Protein AF-A0A520BJ12-F1 (afdb_monomer_lite)

Foldseek 3Di:
DPDQAAQLADFPPQCQVVCVVCVVVFDQFQEEEDQDCTSVSNLSNVLDPHFYEAEHQDPLVLLLLVCQVPPLLLVLLVLLLLVLVLLLVLLVVLCVQQVVVLVCVLVVNDDLVSSLVSCVVVNVVSLVVRVSSPDCVNLVDNVQLSVLLSVLLSVLSVVSSVCCVPVVDDDDSVRSSLSSSQSRVQSNLVSLLVVLQVCVVPNPDDSSNNSSSVRSNQLQFAPSDDDADPVRRGDTGGNGSVSSPDNSVVSSCSSNPPSNSVSCPSYDGDNDNSVCVVVVDDDDPRYDD

Radius of gyration: 22.21 Å; chains: 1; bounding box: 54×35×66 Å

pLDDT: mean 95.91, std 5.44, range [40.44, 98.88]

Sequence (289 aa):
MDQKIKPIIKWTGGKYREFALFKDHIPTFERYIEPFFGGGGVFFSLQPKTPVIINDKSTDLIQFYKQIGENGFKISLYQYATAWEEITQLANLLWEKSGQVFSKFIQQQIKLEELAESITAELPKLISQFPVLSDEHFTTDAAKFFICLKDSMLDKSVRIQRISGRESRVFDTSELKDHFETGIKSGMYLYFRMLMNKDANNAIFSEARTAANWYFVREFCYASMFRFNAKGEFNIPYGGIAYNKKNFRQKADLIFAPATQGLFENAEIHNQDFEALLSGIQLKSSDFI

Structure (mmCIF, N/CA/C/O backbone):
data_AF-A0A520BJ12-F1
#
_entry.id   AF-A0A520BJ12-F1
#
loop_
_atom_site.group_PDB
_atom_site.id
_atom_site.type_symbol
_atom_site.label_atom_id
_atom_site.label_alt_id
_atom_site.label_comp_id
_atom_site.label_asym_id
_atom_site.label_entity_id
_atom_site.label_seq_id
_atom_site.pdbx_PDB_ins_code
_atom_site.Cartn_x
_atom_site.Cartn_y
_atom_site.Cartn_z
_atom_site.occupancy
_atom_site.B_iso_or_equiv
_atom_site.auth_seq_id
_atom_site.auth_comp_id
_atom_site.auth_asym_id
_atom_site.auth_atom_id
_atom_site.pdbx_PDB_model_num
ATOM 1 N N . MET A 1 1 ? -31.114 7.106 7.261 1.00 40.44 1 MET A N 1
ATOM 2 C CA . MET A 1 1 ? -30.431 5.844 6.908 1.00 40.44 1 MET A CA 1
ATOM 3 C C . MET A 1 1 ? -28.960 6.094 7.128 1.00 40.44 1 MET A C 1
ATOM 5 O O . MET A 1 1 ? -28.394 6.877 6.374 1.00 40.44 1 MET A O 1
ATOM 9 N N . ASP A 1 2 ? -28.378 5.520 8.176 1.00 58.25 2 ASP A N 1
ATOM 10 C CA . ASP A 1 2 ? -26.949 5.695 8.430 1.00 58.25 2 ASP A CA 1
ATOM 11 C C . ASP A 1 2 ? -26.151 5.128 7.254 1.00 58.25 2 ASP A C 1
ATOM 13 O O . ASP A 1 2 ? -26.438 4.047 6.728 1.00 58.25 2 ASP A O 1
ATOM 17 N N . GLN A 1 3 ? -25.201 5.924 6.772 1.00 71.69 3 GLN A N 1
ATOM 18 C CA . GLN A 1 3 ? -24.377 5.601 5.619 1.00 71.69 3 GLN A CA 1
ATOM 19 C C . GLN A 1 3 ? -23.638 4.281 5.880 1.00 71.69 3 GLN A C 1
ATOM 21 O O . GLN A 1 3 ? -22.977 4.118 6.901 1.00 71.69 3 GLN A O 1
ATOM 26 N N . LYS A 1 4 ? -23.741 3.308 4.966 1.00 84.50 4 LYS A N 1
ATOM 27 C CA . LYS A 1 4 ? -22.990 2.050 5.094 1.00 84.50 4 LYS A CA 1
ATOM 28 C C . LYS A 1 4 ? -21.500 2.314 4.903 1.00 84.50 4 LYS A C 1
ATOM 30 O O . LYS A 1 4 ? -21.064 2.606 3.787 1.00 84.50 4 LYS A O 1
ATOM 35 N N . ILE A 1 5 ? -20.727 2.144 5.968 1.00 91.62 5 ILE A N 1
ATOM 36 C CA . ILE A 1 5 ? -19.265 2.216 5.932 1.00 91.62 5 ILE A CA 1
ATOM 37 C C . ILE A 1 5 ? -18.735 0.832 5.541 1.00 91.62 5 ILE A C 1
ATOM 39 O O . ILE A 1 5 ? -19.275 -0.195 5.951 1.00 91.62 5 ILE A O 1
ATOM 43 N N . LYS A 1 6 ? -17.728 0.783 4.665 1.00 93.00 6 LYS A N 1
ATOM 44 C CA . LYS A 1 6 ? -17.088 -0.471 4.239 1.00 93.00 6 LYS A CA 1
ATOM 45 C C . LYS A 1 6 ? -15.791 -0.683 5.023 1.00 93.00 6 LYS A C 1
ATOM 47 O O . LYS A 1 6 ? -15.122 0.305 5.314 1.00 93.00 6 LYS A O 1
ATOM 52 N N . PRO A 1 7 ? -15.377 -1.942 5.254 1.00 95.38 7 PRO A N 1
ATOM 53 C CA . PRO A 1 7 ? -14.059 -2.248 5.782 1.00 95.38 7 PRO A CA 1
ATOM 54 C C . PRO A 1 7 ? -12.945 -1.555 5.003 1.00 95.38 7 PRO A C 1
ATOM 56 O O . PRO A 1 7 ? -12.890 -1.619 3.769 1.00 95.38 7 PRO A O 1
ATOM 59 N N . ILE A 1 8 ? -12.045 -0.916 5.744 1.00 95.50 8 ILE A N 1
ATOM 60 C CA . ILE A 1 8 ? -10.910 -0.164 5.195 1.00 95.50 8 ILE A CA 1
ATOM 61 C C . ILE A 1 8 ? -9.758 -1.062 4.736 1.00 95.50 8 ILE A C 1
ATOM 63 O O . ILE A 1 8 ? -8.912 -0.627 3.954 1.00 95.50 8 ILE A O 1
ATOM 67 N N . ILE A 1 9 ? -9.746 -2.331 5.151 1.00 93.50 9 ILE A N 1
ATOM 68 C CA . ILE A 1 9 ? -8.747 -3.317 4.742 1.00 93.50 9 ILE A CA 1
ATOM 69 C C . ILE A 1 9 ? -9.409 -4.600 4.245 1.00 93.50 9 ILE A C 1
ATOM 71 O O . ILE A 1 9 ? -10.400 -5.079 4.798 1.00 93.50 9 ILE A O 1
ATOM 75 N N . LYS A 1 10 ? -8.850 -5.185 3.179 1.00 91.12 10 LYS A N 1
ATOM 76 C CA . LYS A 1 10 ? -9.241 -6.528 2.749 1.00 91.12 10 LYS A CA 1
ATOM 77 C C . LYS A 1 10 ? -8.575 -7.559 3.660 1.00 91.12 10 LYS A C 1
ATOM 79 O O . LYS A 1 10 ? -7.350 -7.586 3.799 1.00 91.12 10 LYS A O 1
ATOM 84 N N . TRP A 1 11 ? -9.393 -8.441 4.223 1.00 92.50 11 TRP A N 1
ATOM 85 C CA . TRP A 1 11 ? -8.953 -9.487 5.136 1.00 92.50 11 TRP A CA 1
ATOM 86 C C . TRP A 1 11 ? -9.561 -10.838 4.771 1.00 92.50 11 TRP A C 1
ATOM 88 O O . TRP A 1 11 ? -10.714 -10.912 4.334 1.00 92.50 11 TRP A O 1
ATOM 98 N N . THR A 1 12 ? -8.787 -11.908 4.938 1.00 88.62 12 THR A N 1
ATOM 99 C CA . THR A 1 12 ? -9.278 -13.273 4.725 1.00 88.62 12 THR A CA 1
ATOM 100 C C . THR A 1 12 ? -10.376 -13.576 5.739 1.00 88.62 12 THR A C 1
ATOM 102 O O . THR A 1 12 ? -10.200 -13.349 6.930 1.00 88.62 12 THR A O 1
ATOM 105 N N . GLY A 1 13 ? -11.522 -14.070 5.269 1.00 88.12 13 GLY A N 1
ATOM 106 C CA . GLY A 1 13 ? -12.654 -14.391 6.140 1.00 88.12 13 GLY A CA 1
ATOM 107 C C . GLY A 1 13 ? -13.497 -13.192 6.590 1.00 88.12 13 GLY A C 1
ATOM 108 O O . GLY A 1 13 ? -14.321 -13.364 7.487 1.00 88.12 13 GLY A O 1
ATOM 109 N N . GLY A 1 14 ? -13.331 -12.007 5.988 1.00 89.50 14 GLY A N 1
ATOM 110 C CA . GLY A 1 14 ? -14.143 -10.829 6.312 1.00 89.50 14 GLY A CA 1
ATOM 111 C C . GLY A 1 14 ? -15.649 -11.079 6.144 1.00 89.50 14 GLY A C 1
ATOM 112 O O . GLY A 1 14 ? -16.070 -11.567 5.103 1.00 89.50 14 GLY A O 1
ATOM 113 N N . LYS A 1 15 ? -16.442 -10.718 7.163 1.00 93.50 15 LYS A N 1
ATOM 114 C CA . LYS A 1 15 ? -17.882 -11.036 7.291 1.00 93.50 15 LYS A CA 1
ATOM 115 C C . LYS A 1 15 ? -18.841 -9.921 6.861 1.00 93.50 15 LYS A C 1
ATOM 117 O O . LYS A 1 15 ? -20.023 -9.947 7.187 1.00 93.50 15 LYS A O 1
ATOM 122 N N . TYR A 1 16 ? -18.342 -8.913 6.148 1.00 94.69 16 TYR A N 1
ATOM 123 C CA . TYR A 1 16 ? -19.129 -7.723 5.805 1.00 94.69 16 TYR A CA 1
ATOM 124 C C . TYR A 1 16 ? -20.364 -8.031 4.944 1.00 94.69 16 TYR A C 1
ATOM 126 O O . TYR A 1 16 ? -21.402 -7.393 5.088 1.00 94.69 16 TYR A O 1
ATOM 134 N N . ARG A 1 17 ? -20.268 -8.999 4.020 1.00 91.88 17 ARG A N 1
ATOM 135 C CA . ARG A 1 17 ? -21.405 -9.372 3.158 1.00 91.88 17 ARG A CA 1
ATOM 136 C C . ARG A 1 17 ? -22.347 -10.338 3.871 1.00 91.88 17 ARG A C 1
ATOM 138 O O . ARG A 1 17 ? -23.559 -10.245 3.707 1.00 91.88 17 ARG A O 1
ATOM 145 N N . GLU A 1 18 ? -21.779 -11.228 4.672 1.00 94.56 18 GLU A N 1
ATOM 146 C CA . GLU A 1 18 ? -22.459 -12.266 5.438 1.00 94.56 18 GLU A CA 1
ATOM 147 C C . GLU A 1 18 ? -23.246 -11.692 6.620 1.00 94.56 18 GLU A C 1
ATOM 149 O O . GLU A 1 18 ? -24.196 -12.326 7.062 1.00 94.56 18 GLU A O 1
ATOM 154 N N . PHE A 1 19 ? -22.923 -10.478 7.083 1.00 94.75 19 PHE A N 1
ATOM 155 C CA . PHE A 1 19 ? -23.657 -9.783 8.147 1.00 94.75 19 PHE A CA 1
ATOM 156 C C . PHE A 1 19 ? -25.173 -9.750 7.914 1.00 94.75 19 PHE A C 1
ATOM 158 O O . PHE A 1 19 ? -25.956 -9.941 8.840 1.00 94.75 19 PHE A O 1
ATOM 165 N N . ALA A 1 20 ? -25.610 -9.577 6.662 1.00 94.81 20 ALA A N 1
ATOM 166 C CA . ALA A 1 20 ? -27.032 -9.557 6.320 1.00 94.81 20 ALA A CA 1
ATOM 167 C C . ALA A 1 20 ? -27.769 -10.869 6.648 1.00 94.81 20 ALA A C 1
ATOM 169 O O . ALA A 1 20 ? -28.987 -10.837 6.789 1.00 94.81 20 ALA A O 1
ATOM 170 N N . LEU A 1 21 ? -27.048 -11.990 6.766 1.00 96.31 21 LEU A N 1
ATOM 171 C CA . LEU A 1 21 ? -27.611 -13.307 7.064 1.00 96.31 21 LEU A CA 1
ATOM 172 C C . LEU A 1 21 ? -27.900 -13.510 8.554 1.00 96.31 21 LEU A C 1
ATOM 174 O O . LEU A 1 21 ? -28.689 -14.386 8.886 1.00 96.31 21 LEU A O 1
ATOM 178 N N . PHE A 1 22 ? -27.260 -12.740 9.441 1.00 95.50 22 PHE A N 1
ATOM 179 C CA . PHE A 1 22 ? -27.390 -12.935 10.889 1.00 95.50 22 PHE A CA 1
ATOM 180 C C . PHE A 1 22 ? -27.686 -11.662 11.688 1.00 95.50 22 PHE A C 1
ATOM 182 O O . PHE A 1 22 ? -27.855 -11.744 12.901 1.00 95.50 22 PHE A O 1
ATOM 189 N N . LYS A 1 23 ? -27.792 -10.495 11.040 1.00 95.56 23 LYS A N 1
ATOM 190 C CA . LYS A 1 23 ? -28.081 -9.209 11.701 1.00 95.56 23 LYS A CA 1
ATOM 191 C C . LYS A 1 23 ? -29.316 -9.246 12.616 1.00 95.56 23 LYS A C 1
ATOM 193 O O . LYS A 1 23 ? -29.325 -8.568 13.633 1.00 95.56 23 LYS A O 1
ATOM 198 N N . ASP A 1 24 ? -30.326 -10.048 12.270 1.00 96.56 24 ASP A N 1
ATOM 199 C CA . ASP A 1 24 ? -31.596 -10.129 13.002 1.00 96.56 24 ASP A CA 1
ATOM 200 C C . ASP A 1 24 ? -31.491 -11.036 14.248 1.00 96.56 24 ASP A C 1
ATOM 202 O O . ASP A 1 24 ? -32.426 -11.119 15.038 1.00 96.56 24 ASP A O 1
ATOM 206 N N . HIS A 1 25 ? -30.341 -11.694 14.444 1.00 95.94 25 HIS A N 1
ATOM 207 C CA . HIS A 1 25 ? -30.006 -12.473 15.640 1.00 95.94 25 HIS A CA 1
ATOM 208 C C . HIS A 1 25 ? -29.128 -11.704 16.636 1.00 95.94 25 HIS A C 1
ATOM 210 O O . HIS A 1 25 ? -28.798 -12.242 17.692 1.00 95.94 25 HIS A O 1
ATOM 216 N N . ILE A 1 26 ? -28.725 -10.471 16.314 1.00 95.38 26 ILE A N 1
ATOM 217 C CA . ILE A 1 26 ? -27.902 -9.654 17.209 1.00 95.38 26 ILE A CA 1
ATOM 218 C C . ILE A 1 26 ? -28.784 -9.154 18.364 1.00 95.38 26 ILE A C 1
ATOM 220 O O . ILE A 1 26 ? -29.819 -8.534 18.103 1.00 95.38 26 ILE A O 1
ATOM 224 N N . PRO A 1 27 ? -28.416 -9.416 19.633 1.00 95.31 27 PRO A N 1
ATOM 225 C CA . PRO A 1 27 ? -29.202 -8.971 20.777 1.00 95.31 27 PRO A CA 1
ATOM 226 C C . PRO A 1 27 ? -29.090 -7.453 20.966 1.00 95.31 27 PRO A C 1
ATOM 228 O O . PRO A 1 27 ? -28.250 -6.785 20.369 1.00 95.31 27 PRO A O 1
ATOM 231 N N . THR A 1 28 ? -29.904 -6.891 21.854 1.00 96.19 28 THR A N 1
ATOM 232 C CA . THR A 1 28 ? -29.595 -5.577 22.433 1.00 96.19 28 THR A CA 1
ATOM 233 C C . THR A 1 28 ? -28.381 -5.709 23.350 1.00 96.19 28 THR A C 1
ATOM 235 O O . THR A 1 28 ? -28.353 -6.616 24.181 1.00 96.19 28 THR A O 1
ATOM 238 N N . PHE A 1 29 ? -27.407 -4.809 23.234 1.00 97.44 29 PHE A N 1
ATOM 239 C CA . PHE A 1 29 ? -26.175 -4.833 24.026 1.00 97.44 29 PHE A CA 1
ATOM 240 C C . PHE A 1 29 ? -25.769 -3.428 24.473 1.00 97.44 29 PHE A C 1
ATOM 242 O O . PHE A 1 29 ? -26.161 -2.430 23.868 1.00 97.44 29 PHE A O 1
ATOM 249 N N . GLU A 1 30 ? -24.959 -3.362 25.527 1.00 97.69 30 GLU A N 1
ATOM 250 C CA . GLU A 1 30 ? -24.391 -2.118 26.064 1.00 97.69 30 GLU A CA 1
ATOM 251 C C . GLU A 1 30 ? -22.891 -1.984 25.782 1.00 97.69 30 GLU A C 1
ATOM 253 O O . GLU A 1 30 ? -22.339 -0.899 25.948 1.00 97.69 30 GLU A O 1
ATOM 258 N N . ARG A 1 31 ? -22.224 -3.062 25.357 1.00 98.00 31 ARG A N 1
ATOM 259 C CA . ARG A 1 31 ? -20.822 -3.071 24.924 1.00 98.00 31 ARG A CA 1
ATOM 260 C C . ARG A 1 31 ? -20.616 -4.157 23.872 1.00 98.00 31 ARG A C 1
ATOM 262 O O . ARG A 1 31 ? -21.156 -5.253 23.998 1.00 98.00 31 ARG A O 1
ATOM 269 N N . TYR A 1 32 ? -19.839 -3.836 22.843 1.00 98.31 32 TYR A N 1
ATOM 270 C CA . TYR A 1 32 ? -19.467 -4.766 21.777 1.00 98.31 32 TYR A CA 1
ATOM 271 C C . TYR A 1 32 ? -18.008 -5.196 21.942 1.00 98.31 32 TYR A C 1
ATOM 273 O O . TYR A 1 32 ? -17.145 -4.357 22.190 1.00 98.31 32 TYR A O 1
ATOM 281 N N . ILE A 1 33 ? -17.719 -6.486 21.814 1.00 98.44 33 ILE A N 1
ATOM 282 C CA . ILE A 1 33 ? -16.381 -7.053 21.975 1.00 98.44 33 ILE A CA 1
ATOM 283 C C . ILE A 1 33 ? -16.113 -7.933 20.753 1.00 98.44 33 ILE A C 1
ATOM 285 O O . ILE A 1 33 ? -16.853 -8.869 20.509 1.00 98.44 33 ILE A O 1
ATOM 289 N N . GLU A 1 34 ? -15.056 -7.672 19.985 1.00 98.25 34 GLU A N 1
ATOM 290 C CA . GLU A 1 34 ? -14.681 -8.505 18.830 1.00 98.25 34 GLU A CA 1
ATOM 291 C C . GLU A 1 34 ? -13.260 -9.062 19.041 1.00 98.25 34 GLU A C 1
ATOM 293 O O . GLU A 1 34 ? -12.281 -8.393 18.693 1.00 98.25 34 GLU A O 1
ATOM 298 N N . PRO A 1 35 ? -13.110 -10.276 19.623 1.00 98.06 35 PRO A N 1
ATOM 299 C CA . PRO A 1 35 ? -11.801 -10.832 19.984 1.00 98.06 35 PRO A CA 1
ATOM 300 C C . PRO A 1 35 ? -10.905 -11.210 18.792 1.00 98.06 35 PRO A C 1
ATOM 302 O O . PRO A 1 35 ? -9.696 -11.388 18.965 1.00 98.06 35 PRO A O 1
ATOM 305 N N . PHE A 1 36 ? -11.511 -11.366 17.608 1.00 97.69 36 PHE A N 1
ATOM 306 C CA . PHE A 1 36 ? -10.881 -11.771 16.346 1.00 97.69 36 PHE A CA 1
ATOM 307 C C . PHE A 1 36 ? -11.242 -10.789 15.230 1.00 97.69 36 PHE A C 1
ATOM 309 O O . PHE A 1 36 ? -11.958 -11.121 14.282 1.00 97.69 36 PHE A O 1
ATOM 316 N N . PHE A 1 37 ? -10.781 -9.555 15.372 1.00 97.75 37 PHE A N 1
ATOM 317 C CA . PHE A 1 37 ? -11.244 -8.446 14.553 1.00 97.75 37 PHE A CA 1
ATOM 318 C C . PHE A 1 37 ? -10.995 -8.633 13.055 1.00 97.75 37 PHE A C 1
ATOM 320 O O . PHE A 1 37 ? -11.866 -8.354 12.225 1.00 97.75 37 PHE A O 1
ATOM 327 N N . GLY A 1 38 ? -9.803 -9.100 12.673 1.00 96.12 38 GLY A N 1
ATOM 328 C CA . GLY A 1 38 ? -9.396 -9.178 11.276 1.00 96.12 38 GLY A CA 1
ATOM 329 C C . GLY A 1 38 ? -9.646 -7.862 10.528 1.00 96.12 38 GLY A C 1
ATOM 330 O O . GLY A 1 38 ? -9.095 -6.819 10.854 1.00 96.12 38 GLY A O 1
ATOM 331 N N . GLY A 1 39 ? -10.499 -7.893 9.501 1.00 95.44 39 GLY A N 1
ATOM 332 C CA . GLY A 1 39 ? -10.879 -6.688 8.749 1.00 95.44 39 GLY A CA 1
ATOM 333 C C . GLY A 1 39 ? -12.026 -5.862 9.354 1.00 95.44 39 GLY A C 1
ATOM 334 O O . GLY A 1 39 ? -12.465 -4.909 8.711 1.00 95.44 39 GLY A O 1
ATOM 335 N N . GLY A 1 40 ? -12.575 -6.255 10.507 1.00 96.88 40 GLY A N 1
ATOM 336 C CA . GLY A 1 40 ? -13.708 -5.601 11.171 1.00 96.88 40 GLY A CA 1
ATOM 337 C C . GLY A 1 40 ? -15.036 -5.752 10.427 1.00 96.88 40 GLY A C 1
ATOM 338 O O . GLY A 1 40 ? -15.868 -4.850 10.432 1.00 96.88 40 GLY A O 1
ATOM 339 N N . GLY A 1 41 ? -15.238 -6.852 9.694 1.00 96.44 41 GLY A N 1
ATOM 340 C CA . GLY A 1 41 ? -16.404 -7.007 8.814 1.00 96.44 41 GLY A CA 1
ATOM 341 C C . GLY A 1 41 ? -17.748 -6.852 9.538 1.00 96.44 41 GLY A C 1
ATOM 342 O O . GLY A 1 41 ? -18.662 -6.233 8.986 1.00 96.44 41 GLY A O 1
ATOM 343 N N . VAL A 1 42 ? -17.845 -7.380 10.763 1.00 96.50 42 VAL A N 1
ATOM 344 C CA . VAL A 1 42 ? -19.027 -7.237 11.623 1.00 96.50 42 VAL A CA 1
ATOM 345 C C . VAL A 1 42 ? -19.087 -5.825 12.191 1.00 96.50 42 VAL A C 1
ATOM 347 O O . VAL A 1 42 ? -20.077 -5.143 11.948 1.00 96.50 42 VAL A O 1
ATOM 350 N N . PHE A 1 43 ? -18.009 -5.338 12.809 1.00 97.19 43 PHE A N 1
ATOM 351 C CA . PHE A 1 43 ? -17.897 -3.969 13.322 1.00 97.19 43 PHE A CA 1
ATOM 352 C C . PHE A 1 43 ? -18.335 -2.878 12.329 1.00 97.19 43 PHE A C 1
ATOM 354 O O . PHE A 1 43 ? -19.188 -2.053 12.652 1.00 97.19 43 PHE A O 1
ATOM 361 N N . PHE A 1 44 ? -17.829 -2.899 11.091 1.00 96.81 44 PHE A N 1
ATOM 362 C CA . PHE A 1 44 ? -18.199 -1.925 10.054 1.00 96.81 44 PHE A CA 1
ATOM 363 C C . PHE A 1 44 ? -19.658 -2.052 9.593 1.00 96.81 44 PHE A C 1
ATOM 365 O O . PHE A 1 44 ? -20.236 -1.081 9.106 1.00 96.81 44 PHE A O 1
ATOM 372 N N . SER A 1 45 ? -20.256 -3.240 9.711 1.00 95.69 45 SER A N 1
ATOM 373 C CA . SER A 1 45 ? -21.667 -3.456 9.369 1.00 95.69 45 SER A CA 1
ATOM 374 C C . SER A 1 45 ? -22.601 -3.047 10.507 1.00 95.69 45 SER A C 1
ATOM 376 O O . SER A 1 45 ? -23.654 -2.469 10.245 1.00 95.69 45 SER A O 1
ATOM 378 N N . LEU A 1 46 ? -22.194 -3.335 11.746 1.00 95.31 46 LEU A N 1
ATOM 379 C CA . LEU A 1 46 ? -22.925 -3.062 12.978 1.00 95.31 46 LEU A CA 1
ATOM 380 C C . LEU A 1 46 ? -22.890 -1.574 13.349 1.00 95.31 46 LEU A C 1
ATOM 382 O O . LEU A 1 46 ? -23.891 -1.052 13.825 1.00 95.31 46 LEU A O 1
ATOM 386 N N . GLN A 1 47 ? -21.761 -0.897 13.102 1.00 95.44 47 GLN A N 1
ATOM 387 C CA . GLN A 1 47 ? -21.512 0.508 13.455 1.00 95.44 47 GLN A CA 1
ATOM 388 C C . GLN A 1 47 ? -21.930 0.842 14.904 1.00 95.44 47 GLN A C 1
ATOM 390 O O . GLN A 1 47 ? -22.739 1.756 15.112 1.00 95.44 47 GLN A O 1
ATOM 395 N N . PRO A 1 48 ? -21.422 0.087 15.902 1.00 95.00 48 PRO A N 1
ATOM 396 C CA . PRO A 1 48 ? -21.867 0.197 17.288 1.00 95.00 48 PRO A CA 1
ATOM 397 C C . PRO A 1 48 ? -21.706 1.627 17.818 1.00 95.00 48 PRO A C 1
ATOM 399 O O . PRO A 1 48 ? -20.711 2.300 17.557 1.00 95.00 48 PRO A O 1
ATOM 402 N N . LYS A 1 49 ? -22.710 2.093 18.569 1.00 93.75 49 LYS A N 1
ATOM 403 C CA . LYS A 1 49 ? -22.697 3.392 19.276 1.00 93.75 49 LYS A CA 1
ATOM 404 C C . LYS A 1 49 ? -22.369 3.256 20.764 1.00 93.75 49 LYS A C 1
ATOM 406 O O . LYS A 1 49 ? -22.347 4.242 21.490 1.00 93.75 49 LYS A O 1
ATOM 411 N N . THR A 1 50 ? -22.156 2.026 21.207 1.00 95.62 50 THR A N 1
ATOM 412 C CA . THR A 1 50 ? -21.745 1.647 22.556 1.00 95.62 50 THR A CA 1
ATOM 413 C C . THR A 1 50 ? -20.219 1.614 22.658 1.00 95.62 50 THR A C 1
ATOM 415 O O . THR A 1 50 ? -19.554 1.601 21.621 1.00 95.62 50 THR A O 1
ATOM 418 N N . PRO A 1 51 ? -19.643 1.517 23.869 1.00 97.69 51 PRO A N 1
ATOM 419 C CA . PRO A 1 51 ? -18.247 1.131 24.036 1.00 97.69 51 PRO A CA 1
ATOM 420 C C . PRO A 1 51 ? -17.904 -0.137 23.245 1.00 97.69 51 PRO A C 1
ATOM 422 O O . PRO A 1 51 ? -18.720 -1.065 23.152 1.00 97.69 51 PRO A O 1
ATOM 425 N N . VAL A 1 52 ? -16.697 -0.165 22.683 1.00 98.25 52 VAL A N 1
ATOM 426 C CA . VAL A 1 52 ? -16.200 -1.264 21.856 1.00 98.25 52 VAL A CA 1
ATOM 427 C C . VAL A 1 52 ? -14.846 -1.744 22.373 1.00 98.25 52 VAL A C 1
ATOM 429 O O . VAL A 1 52 ? -13.987 -0.931 22.692 1.00 98.25 52 VAL A O 1
ATOM 432 N N . ILE A 1 53 ? -14.633 -3.058 22.400 1.00 98.38 53 ILE A N 1
ATOM 433 C CA . ILE A 1 53 ? -13.321 -3.677 22.617 1.00 98.38 53 ILE A CA 1
ATOM 434 C C . ILE A 1 53 ? -12.956 -4.464 21.357 1.00 98.38 53 ILE A C 1
ATOM 436 O O . ILE A 1 53 ? -13.642 -5.410 20.978 1.00 98.38 53 ILE A O 1
ATOM 440 N N . ILE A 1 54 ? -11.873 -4.068 20.700 1.00 98.38 54 ILE A N 1
ATOM 441 C CA . ILE A 1 54 ? -11.319 -4.718 19.512 1.00 98.38 54 ILE A CA 1
ATOM 442 C C . ILE A 1 54 ? -10.057 -5.470 19.915 1.00 98.38 54 ILE A C 1
ATOM 444 O O . ILE A 1 54 ? -9.184 -4.915 20.582 1.00 98.38 54 ILE A O 1
ATOM 448 N N . ASN A 1 55 ? -9.910 -6.706 19.445 1.00 98.56 55 ASN A N 1
ATOM 449 C CA . ASN A 1 55 ? -8.665 -7.447 19.580 1.00 98.56 55 ASN A CA 1
ATOM 450 C C . ASN A 1 55 ? -8.357 -8.274 18.335 1.00 98.56 55 ASN A C 1
ATOM 452 O O . ASN A 1 55 ? -9.246 -8.751 17.637 1.00 98.56 55 ASN A O 1
ATOM 456 N N . ASP A 1 56 ? -7.072 -8.479 18.082 1.00 98.31 56 ASP A N 1
ATOM 457 C CA . ASP A 1 56 ? -6.590 -9.494 17.157 1.00 98.31 56 ASP A CA 1
ATOM 458 C C . ASP A 1 56 ? -5.176 -9.911 17.566 1.00 98.31 56 ASP A C 1
ATOM 460 O O . ASP A 1 56 ? -4.425 -9.132 18.165 1.00 98.31 56 ASP A O 1
ATOM 464 N N . LYS A 1 57 ? -4.776 -11.132 17.208 1.00 96.81 57 LYS A N 1
ATOM 465 C CA . LYS A 1 57 ? -3.416 -11.616 17.454 1.00 96.81 57 LYS A CA 1
ATOM 466 C C . LYS A 1 57 ? -2.397 -10.975 16.506 1.00 96.81 57 LYS A C 1
ATOM 468 O O . LYS A 1 57 ? -1.221 -10.876 16.855 1.00 96.81 57 LYS A O 1
ATOM 473 N N . SER A 1 58 ? -2.824 -10.529 15.324 1.00 95.00 58 SER A N 1
ATOM 474 C CA . SER A 1 58 ? -1.951 -9.917 14.322 1.00 95.00 58 SER A CA 1
ATOM 475 C C . SER A 1 58 ? -1.445 -8.543 14.776 1.00 95.00 58 SER A C 1
ATOM 477 O O . SER A 1 58 ? -2.182 -7.559 14.780 1.00 95.00 58 SER A O 1
ATOM 479 N N . THR A 1 59 ? -0.158 -8.469 15.123 1.00 95.12 59 THR A N 1
ATOM 480 C CA . THR A 1 59 ? 0.476 -7.230 15.594 1.00 95.12 59 THR A CA 1
ATOM 481 C C . THR A 1 59 ? 0.439 -6.122 14.547 1.00 95.12 59 THR A C 1
ATOM 483 O O . THR A 1 59 ? -0.018 -5.030 14.869 1.00 95.12 59 THR A O 1
ATOM 486 N N . ASP A 1 60 ? 0.813 -6.395 13.292 1.00 95.00 60 ASP A N 1
ATOM 487 C CA . ASP A 1 60 ? 0.777 -5.372 12.236 1.00 95.00 60 ASP A CA 1
ATOM 488 C C . ASP A 1 60 ? -0.636 -4.803 12.018 1.00 95.00 60 ASP A C 1
ATOM 490 O O . ASP A 1 60 ? -0.814 -3.605 11.802 1.00 95.00 60 ASP A O 1
ATOM 494 N N . LEU A 1 61 ? -1.657 -5.668 12.089 1.00 96.38 61 LEU A N 1
ATOM 495 C CA . LEU A 1 61 ? -3.056 -5.273 11.942 1.00 96.38 61 LEU A CA 1
ATOM 496 C C . LEU A 1 61 ? -3.480 -4.324 13.057 1.00 96.38 61 LEU A C 1
ATOM 498 O O . LEU A 1 61 ? -4.076 -3.280 12.793 1.00 96.38 61 LEU A O 1
ATOM 502 N N . ILE A 1 62 ? -3.187 -4.695 14.302 1.00 97.94 62 ILE A N 1
ATOM 503 C CA . ILE A 1 62 ? -3.564 -3.879 15.449 1.00 97.94 62 ILE A CA 1
ATOM 504 C C . ILE A 1 62 ? -2.767 -2.579 15.480 1.00 97.94 62 ILE A C 1
ATOM 506 O O . ILE A 1 62 ? -3.348 -1.535 15.764 1.00 97.94 62 ILE A O 1
ATOM 510 N N . GLN A 1 63 ? -1.482 -2.602 15.126 1.00 96.75 63 GLN A N 1
ATOM 511 C CA . GLN A 1 63 ? -0.705 -1.375 14.962 1.00 96.75 63 GLN A CA 1
ATOM 512 C C . GLN A 1 63 ? -1.334 -0.459 13.908 1.00 96.75 63 GLN A C 1
ATOM 514 O O . GLN A 1 63 ? -1.504 0.724 14.173 1.00 96.75 63 GLN A O 1
ATOM 519 N N . PHE A 1 64 ? -1.773 -0.992 12.764 1.00 98.00 64 PHE A N 1
ATOM 520 C CA . PHE A 1 64 ? -2.503 -0.206 11.768 1.00 98.00 64 PHE A CA 1
ATOM 521 C C . PHE A 1 64 ? -3.791 0.416 12.328 1.00 98.00 64 PHE A C 1
ATOM 523 O O . PHE A 1 64 ? -4.010 1.613 12.150 1.00 98.00 64 PHE A O 1
ATOM 530 N N . TYR A 1 65 ? -4.631 -0.358 13.024 1.00 97.94 65 TYR A N 1
ATOM 531 C CA . TYR A 1 65 ? -5.881 0.170 13.582 1.00 97.94 65 TYR A CA 1
ATOM 532 C C . TYR A 1 65 ? -5.648 1.200 14.696 1.00 97.94 65 TYR A C 1
ATOM 534 O O . TYR A 1 65 ? -6.382 2.182 14.761 1.00 97.94 65 TYR A O 1
ATOM 542 N N . LYS A 1 66 ? -4.599 1.039 15.513 1.00 97.19 66 LYS A N 1
ATOM 543 C CA . LYS A 1 66 ? -4.201 2.021 16.538 1.00 97.19 66 LYS A CA 1
ATOM 544 C C . LYS A 1 66 ? -3.755 3.364 15.961 1.00 97.19 66 LYS A C 1
ATOM 546 O O . LYS A 1 66 ? -3.792 4.357 16.670 1.00 97.19 66 LYS A O 1
ATOM 551 N N . GLN A 1 67 ? -3.337 3.398 14.698 1.00 97.56 67 GLN A N 1
ATOM 552 C CA . GLN A 1 67 ? -2.925 4.629 14.026 1.00 97.56 67 GLN A CA 1
ATOM 553 C C . GLN A 1 67 ? -4.106 5.392 13.396 1.00 97.56 67 GLN A C 1
ATOM 555 O O . GLN A 1 67 ? -3.926 6.494 12.874 1.00 97.56 67 GLN A O 1
ATOM 560 N N . ILE A 1 68 ? -5.329 4.848 13.423 1.00 95.25 68 ILE A N 1
ATOM 561 C CA . ILE A 1 68 ? -6.512 5.564 12.929 1.00 95.25 68 ILE A CA 1
ATOM 562 C C . ILE A 1 68 ? -6.778 6.772 13.825 1.00 95.25 68 ILE A C 1
ATOM 564 O O . ILE A 1 68 ? -6.956 6.631 15.025 1.00 95.25 68 ILE A O 1
ATOM 568 N N . GLY A 1 69 ? -6.844 7.959 13.220 1.00 91.00 69 GLY A N 1
ATOM 569 C CA . GLY A 1 69 ? -6.971 9.221 13.962 1.00 91.00 69 GLY A CA 1
ATOM 570 C C . GLY A 1 69 ? -5.657 9.990 14.060 1.00 91.00 69 GLY A C 1
ATOM 571 O O . GLY A 1 69 ? -5.679 11.216 14.129 1.00 91.00 69 GLY A O 1
ATOM 572 N N . GLU A 1 70 ? -4.521 9.303 13.943 1.00 96.06 70 GLU A N 1
ATOM 573 C CA . GLU A 1 70 ? -3.211 9.913 14.140 1.00 96.06 70 GLU A CA 1
ATOM 574 C C . GLU A 1 70 ? -2.765 10.762 12.943 1.00 96.06 70 GLU A C 1
ATOM 576 O O . GLU A 1 70 ? -2.751 10.326 11.785 1.00 96.06 70 GLU A O 1
ATOM 581 N N . ASN A 1 71 ? -2.324 11.994 13.220 1.00 97.44 71 ASN A N 1
ATOM 582 C CA . ASN A 1 71 ? -1.885 12.920 12.173 1.00 97.44 71 ASN A CA 1
ATOM 583 C C . ASN A 1 71 ? -0.595 12.447 11.479 1.00 97.44 71 ASN A C 1
ATOM 585 O O . ASN A 1 71 ? -0.444 12.609 10.268 1.00 97.44 71 ASN A O 1
ATOM 589 N N . GLY A 1 72 ? 0.324 11.814 12.218 1.00 98.12 72 GLY A N 1
ATOM 590 C CA . GLY A 1 72 ? 1.541 11.238 11.637 1.00 98.12 72 GLY A CA 1
ATOM 591 C C . GLY A 1 72 ? 1.228 10.130 10.628 1.00 98.12 72 GLY A C 1
ATOM 592 O O . GLY A 1 72 ? 1.850 10.056 9.562 1.00 98.12 72 GLY A O 1
ATOM 593 N N . PHE A 1 73 ? 0.224 9.301 10.930 1.00 98.44 73 PHE A N 1
ATOM 594 C CA . PHE A 1 73 ? -0.243 8.252 10.029 1.00 98.44 73 PHE A CA 1
ATOM 595 C C . PHE A 1 73 ? -0.920 8.839 8.797 1.00 98.44 73 PHE A C 1
ATOM 597 O O . PHE A 1 73 ? -0.634 8.401 7.683 1.00 98.44 73 PHE A O 1
ATOM 604 N N . LYS A 1 74 ? -1.726 9.893 8.978 1.00 98.44 74 LYS A N 1
ATOM 605 C CA . LYS A 1 74 ? -2.286 10.677 7.874 1.00 98.44 74 LYS A CA 1
ATOM 606 C C . LYS A 1 74 ? -1.203 11.153 6.923 1.00 98.44 74 LYS A C 1
ATOM 608 O O . LYS A 1 74 ? -1.220 10.770 5.756 1.00 98.44 74 LYS A O 1
ATOM 613 N N . ILE A 1 75 ? -0.230 11.911 7.418 1.00 98.50 75 ILE A N 1
ATOM 614 C CA . ILE A 1 75 ? 0.870 12.437 6.599 1.00 98.50 75 ILE A CA 1
ATOM 615 C C . ILE A 1 75 ? 1.585 11.303 5.858 1.00 98.50 75 ILE A C 1
ATOM 617 O O . ILE A 1 75 ? 1.706 11.357 4.634 1.00 98.50 75 ILE A O 1
ATOM 621 N N . SER A 1 76 ? 1.971 10.243 6.574 1.00 98.50 76 SER A N 1
ATOM 622 C CA . SER A 1 76 ? 2.690 9.105 5.990 1.00 98.50 76 SER A CA 1
ATOM 623 C C . SER A 1 76 ? 1.874 8.420 4.890 1.00 98.50 76 SER A C 1
ATOM 625 O O . SER A 1 76 ? 2.374 8.176 3.794 1.00 98.50 76 SER A O 1
ATOM 627 N N . LEU A 1 77 ? 0.593 8.139 5.138 1.00 98.44 77 LEU A N 1
ATOM 628 C CA . LEU A 1 77 ? -0.270 7.469 4.170 1.00 98.44 77 LEU A CA 1
ATOM 629 C C . LEU A 1 77 ? -0.552 8.352 2.942 1.00 98.44 77 LEU A C 1
ATOM 631 O O . LEU A 1 77 ? -0.601 7.853 1.812 1.00 98.44 77 LEU A O 1
ATOM 635 N N . TYR A 1 78 ? -0.675 9.671 3.136 1.00 98.81 78 TYR A N 1
ATOM 636 C CA . TYR A 1 78 ? -0.743 10.613 2.025 1.00 98.81 78 TYR A CA 1
ATOM 637 C C . TYR A 1 78 ? 0.576 10.635 1.225 1.00 98.81 78 TYR A C 1
ATOM 639 O O . TYR A 1 78 ? 0.509 10.601 0.003 1.00 98.81 78 TYR A O 1
ATOM 647 N N . GLN A 1 79 ? 1.758 10.541 1.838 1.00 98.69 79 GLN A N 1
ATOM 648 C CA . GLN A 1 79 ? 3.009 10.410 1.071 1.00 98.69 79 GLN A CA 1
ATOM 649 C C . GLN A 1 79 ? 3.019 9.155 0.183 1.00 98.69 79 GLN A C 1
ATOM 651 O O . GLN A 1 79 ? 3.303 9.260 -1.008 1.00 98.69 79 GLN A O 1
ATOM 656 N N . TYR A 1 80 ? 2.617 7.986 0.698 1.00 98.81 80 TYR A N 1
ATOM 657 C CA . TYR A 1 80 ? 2.570 6.760 -0.114 1.00 98.81 80 TYR A CA 1
ATOM 658 C C . TYR A 1 80 ? 1.599 6.844 -1.298 1.00 98.81 80 TYR A C 1
ATOM 660 O O . TYR A 1 80 ? 1.914 6.348 -2.381 1.00 98.81 80 TYR A O 1
ATOM 668 N N . ALA A 1 81 ? 0.421 7.453 -1.130 1.00 98.81 81 ALA A N 1
ATOM 669 C CA . ALA A 1 81 ? -0.497 7.598 -2.261 1.00 98.81 81 ALA A CA 1
ATOM 670 C C . ALA A 1 81 ? -0.071 8.691 -3.254 1.00 98.81 81 ALA A C 1
ATOM 672 O O . ALA A 1 81 ? -0.282 8.493 -4.446 1.00 98.81 81 ALA A O 1
ATOM 673 N N . THR A 1 82 ? 0.628 9.747 -2.821 1.00 98.88 82 THR A N 1
ATOM 674 C CA . THR A 1 82 ? 1.274 10.683 -3.757 1.00 98.88 82 THR A CA 1
ATOM 675 C C . THR A 1 82 ? 2.397 9.985 -4.522 1.00 98.88 82 THR A C 1
ATOM 677 O O . THR A 1 82 ? 2.424 10.047 -5.744 1.00 98.88 82 THR A O 1
ATOM 680 N N . ALA A 1 83 ? 3.247 9.202 -3.852 1.00 98.81 83 ALA A N 1
ATOM 681 C CA . ALA A 1 83 ? 4.272 8.398 -4.517 1.00 98.81 83 ALA A CA 1
ATOM 682 C C . ALA A 1 83 ? 3.676 7.409 -5.539 1.00 98.81 83 ALA A C 1
ATOM 684 O O . ALA A 1 83 ? 4.269 7.153 -6.584 1.00 98.81 83 ALA A O 1
ATOM 685 N N . TRP A 1 84 ? 2.482 6.865 -5.271 1.00 98.81 84 TRP A N 1
ATOM 686 C CA . TRP A 1 84 ? 1.766 6.002 -6.214 1.00 98.81 84 TRP A CA 1
ATOM 687 C C . TRP A 1 84 ? 1.247 6.749 -7.457 1.00 98.81 84 TRP A C 1
ATOM 689 O O . TRP A 1 84 ? 1.228 6.213 -8.570 1.00 98.81 84 TRP A O 1
ATOM 699 N N . GLU A 1 85 ? 0.828 7.998 -7.291 1.00 98.81 85 GLU A N 1
ATOM 700 C CA . GLU A 1 85 ? 0.449 8.877 -8.400 1.00 98.81 85 GLU A CA 1
ATOM 701 C C . GLU A 1 85 ? 1.691 9.284 -9.206 1.00 98.81 85 GLU A C 1
ATOM 703 O O . GLU A 1 85 ? 1.703 9.153 -10.432 1.00 98.81 85 GLU A O 1
ATOM 708 N N . GLU A 1 86 ? 2.769 9.670 -8.522 1.00 98.81 86 GLU A N 1
ATOM 709 C CA . GLU A 1 86 ? 4.055 10.029 -9.122 1.00 98.81 86 GLU A CA 1
ATOM 710 C C . GLU A 1 86 ? 4.667 8.861 -9.901 1.00 98.81 86 GLU A C 1
ATOM 712 O O . GLU A 1 86 ? 5.051 9.048 -11.051 1.00 98.81 86 GLU A O 1
ATOM 717 N N . ILE A 1 87 ? 4.682 7.632 -9.364 1.00 98.88 87 ILE A N 1
ATOM 718 C CA . ILE A 1 87 ? 5.236 6.473 -10.091 1.00 98.88 87 ILE A CA 1
ATOM 719 C C . ILE A 1 87 ? 4.418 6.157 -11.354 1.00 98.88 87 ILE A C 1
ATOM 721 O O . ILE A 1 87 ? 4.955 5.645 -12.335 1.00 98.88 87 ILE A O 1
ATOM 725 N N . THR A 1 88 ? 3.120 6.484 -11.358 1.00 98.69 88 THR A N 1
ATOM 726 C CA . THR A 1 88 ? 2.260 6.359 -12.546 1.00 98.69 88 THR A CA 1
ATOM 727 C C . THR A 1 88 ? 2.648 7.384 -13.610 1.00 98.69 88 THR A C 1
ATOM 729 O O . THR A 1 88 ? 2.754 7.050 -14.790 1.00 98.69 88 THR A O 1
ATOM 732 N N . GLN A 1 89 ? 2.883 8.633 -13.209 1.00 98.75 89 GLN A N 1
ATOM 733 C CA . GLN A 1 89 ? 3.331 9.692 -14.116 1.00 98.75 89 GLN A CA 1
ATOM 734 C C . GLN A 1 89 ? 4.745 9.411 -14.638 1.00 98.75 89 GLN A C 1
ATOM 736 O O . GLN A 1 89 ? 4.974 9.474 -15.845 1.00 98.75 89 GLN A O 1
ATOM 741 N N . LEU A 1 90 ? 5.655 8.985 -13.759 1.00 98.81 90 LEU A N 1
ATOM 742 C CA . LEU A 1 90 ? 7.003 8.542 -14.102 1.00 98.81 90 LEU A CA 1
ATOM 743 C C . LEU A 1 90 ? 6.978 7.418 -15.141 1.00 98.81 90 LEU A C 1
ATOM 745 O O . LEU A 1 90 ? 7.714 7.485 -16.120 1.00 98.81 90 LEU A O 1
ATOM 749 N N . ALA A 1 91 ? 6.115 6.411 -14.966 1.00 98.75 91 ALA A N 1
ATOM 750 C CA . ALA A 1 91 ? 5.972 5.317 -15.925 1.00 98.75 91 ALA A CA 1
ATOM 751 C C . ALA A 1 91 ? 5.573 5.815 -17.324 1.00 98.75 91 ALA A C 1
ATOM 753 O O . ALA A 1 91 ? 6.097 5.321 -18.321 1.00 98.75 91 ALA A O 1
ATOM 754 N N . ASN A 1 92 ? 4.674 6.803 -17.402 1.00 98.56 92 ASN A N 1
ATOM 755 C CA . ASN A 1 92 ? 4.256 7.402 -18.670 1.00 98.56 92 ASN A CA 1
ATOM 756 C C . ASN A 1 92 ? 5.391 8.190 -19.336 1.00 98.56 92 ASN A C 1
ATOM 758 O O . ASN A 1 92 ? 5.671 7.958 -20.509 1.00 98.56 92 ASN A O 1
ATOM 762 N N . LEU A 1 93 ? 6.077 9.060 -18.590 1.00 98.75 93 LEU A N 1
ATOM 763 C CA . LEU A 1 93 ? 7.201 9.838 -19.123 1.00 98.75 93 LEU A CA 1
ATOM 764 C C . LEU A 1 93 ? 8.350 8.928 -19.565 1.00 98.75 93 LEU A C 1
ATOM 766 O O . LEU A 1 93 ? 8.921 9.105 -20.638 1.00 98.75 93 LEU A O 1
ATOM 770 N N . LEU A 1 94 ? 8.669 7.907 -18.771 1.00 98.69 94 LEU A N 1
ATOM 771 C CA . LEU A 1 94 ? 9.718 6.956 -19.113 1.00 98.69 94 LEU A CA 1
ATOM 772 C C . LEU A 1 94 ? 9.326 6.095 -20.322 1.00 98.69 94 LEU A C 1
ATOM 774 O O . LEU A 1 94 ? 10.184 5.756 -21.131 1.00 98.69 94 LEU A O 1
ATOM 778 N N . TRP A 1 95 ? 8.039 5.784 -20.502 1.00 98.69 95 TRP A N 1
ATOM 779 C CA . TRP A 1 95 ? 7.549 5.126 -21.714 1.00 98.69 95 TRP A CA 1
ATOM 780 C C . TRP A 1 95 ? 7.760 5.986 -22.968 1.00 98.69 95 TRP A C 1
ATOM 782 O O . TRP A 1 95 ? 8.157 5.458 -24.004 1.00 98.69 95 TRP A O 1
ATOM 792 N N . GLU A 1 96 ? 7.563 7.303 -22.890 1.00 98.44 96 GLU A N 1
ATOM 793 C CA . GLU A 1 96 ? 7.835 8.206 -24.020 1.00 98.44 96 GLU A CA 1
ATOM 794 C C . GLU A 1 96 ? 9.314 8.198 -24.431 1.00 98.44 96 GLU A C 1
ATOM 796 O O . GLU A 1 96 ? 9.625 8.339 -25.614 1.00 98.44 96 GLU A O 1
ATOM 801 N N . LYS A 1 97 ? 10.227 8.002 -23.471 1.00 98.25 97 LYS A N 1
ATOM 802 C CA . LYS A 1 97 ? 11.677 7.970 -23.721 1.00 98.25 97 LYS A CA 1
ATOM 803 C C . LYS A 1 97 ? 12.200 6.589 -24.121 1.00 98.25 97 LYS A C 1
ATOM 805 O O . LYS A 1 97 ? 13.020 6.481 -25.029 1.00 98.25 97 LYS A O 1
ATOM 810 N N . SER A 1 98 ? 11.722 5.534 -23.465 1.00 98.19 98 SER A N 1
ATOM 811 C CA . SER A 1 98 ? 12.290 4.179 -23.549 1.00 98.19 98 SER A CA 1
ATOM 812 C C . SER A 1 98 ? 11.325 3.132 -24.114 1.00 98.19 98 SER A C 1
ATOM 814 O O . SER A 1 98 ? 11.728 1.992 -24.334 1.00 98.19 98 SER A O 1
ATOM 816 N N . GLY A 1 99 ? 10.065 3.476 -24.396 1.00 98.06 99 GLY A N 1
ATOM 817 C CA . GLY A 1 99 ? 9.041 2.527 -24.852 1.00 98.06 99 GLY A CA 1
ATOM 818 C C . GLY A 1 99 ? 9.339 1.902 -26.217 1.00 98.06 99 GLY A C 1
ATOM 819 O O . GLY A 1 99 ? 9.076 0.716 -26.432 1.00 98.06 99 GLY A O 1
ATOM 820 N N . GLN A 1 100 ? 9.969 2.655 -27.128 1.00 98.12 100 GLN A N 1
ATOM 821 C CA . GLN A 1 100 ? 10.449 2.101 -28.400 1.00 98.12 100 GLN A CA 1
ATOM 822 C C . GLN A 1 100 ? 11.583 1.092 -28.185 1.00 98.12 100 GLN A C 1
ATOM 824 O O . GLN A 1 100 ? 11.555 0.016 -28.776 1.00 98.12 100 GLN A O 1
ATOM 829 N N . VAL A 1 101 ? 12.550 1.408 -27.317 1.00 98.44 101 VAL A N 1
ATOM 830 C CA . VAL A 1 101 ? 13.665 0.509 -26.973 1.00 98.44 101 VAL A CA 1
ATOM 831 C C . VAL A 1 101 ? 13.128 -0.762 -26.312 1.00 98.44 101 VAL A C 1
ATOM 833 O O . VAL A 1 101 ? 13.469 -1.865 -26.727 1.00 98.44 101 VAL A O 1
ATOM 836 N N . PHE A 1 102 ? 12.193 -0.625 -25.370 1.00 98.44 102 PHE A N 1
ATOM 837 C CA . PHE A 1 102 ? 11.486 -1.753 -24.765 1.00 98.44 102 PHE A CA 1
ATOM 838 C C . PHE A 1 102 ? 10.793 -2.620 -25.823 1.00 98.44 102 PHE A C 1
ATOM 840 O O . PHE A 1 102 ? 10.982 -3.832 -25.839 1.00 98.44 102 PHE A O 1
ATOM 847 N N . SER A 1 103 ? 10.053 -2.014 -26.755 1.00 97.75 103 SER A N 1
ATOM 848 C CA . SER A 1 103 ? 9.355 -2.748 -27.820 1.00 97.75 103 SER A CA 1
ATOM 849 C C . SER A 1 103 ? 10.323 -3.519 -28.725 1.00 97.75 103 SER A C 1
ATOM 851 O O . SER A 1 103 ? 10.091 -4.697 -29.001 1.00 97.75 103 SER A O 1
ATOM 853 N N . LYS A 1 104 ? 11.444 -2.899 -29.121 1.00 97.50 104 LYS A N 1
ATOM 854 C CA . LYS A 1 104 ? 12.517 -3.560 -29.886 1.00 97.50 104 LYS A CA 1
ATOM 855 C C . LYS A 1 104 ? 13.115 -4.740 -29.123 1.00 97.50 104 LYS A C 1
ATOM 857 O O . LYS A 1 104 ? 13.353 -5.792 -29.714 1.00 97.50 104 LYS A O 1
ATOM 862 N N . PHE A 1 105 ? 13.316 -4.592 -27.812 1.00 97.94 105 PHE A N 1
ATOM 863 C CA . PHE A 1 105 ? 13.804 -5.679 -26.968 1.00 97.94 105 PHE A CA 1
ATOM 864 C C . PHE A 1 105 ? 12.810 -6.846 -26.946 1.00 97.94 105 PHE A C 1
ATOM 866 O O . PHE A 1 105 ? 13.203 -7.982 -27.202 1.00 97.94 105 PHE A O 1
ATOM 873 N N . ILE A 1 106 ? 11.514 -6.595 -26.729 1.00 96.62 106 ILE A N 1
ATOM 874 C CA . ILE A 1 106 ? 10.491 -7.658 -26.753 1.00 96.62 106 ILE A CA 1
ATOM 875 C C . ILE A 1 106 ? 10.450 -8.375 -28.115 1.00 96.62 106 ILE A C 1
ATOM 877 O O . ILE A 1 106 ? 10.287 -9.592 -28.158 1.00 96.62 106 ILE A O 1
ATOM 881 N N . GLN A 1 107 ? 10.684 -7.646 -29.209 1.00 93.94 107 GLN A N 1
ATOM 882 C CA . GLN A 1 107 ? 10.774 -8.177 -30.576 1.00 93.94 107 GLN A CA 1
ATOM 883 C C . GLN A 1 107 ? 12.122 -8.845 -30.908 1.00 93.94 107 GLN A C 1
ATOM 885 O O . GLN A 1 107 ? 12.338 -9.230 -32.054 1.00 93.94 107 GLN A O 1
ATOM 890 N N . GLN A 1 108 ? 13.025 -8.992 -29.930 1.00 94.62 108 GLN A N 1
ATOM 891 C CA . GLN A 1 108 ? 14.358 -9.593 -30.086 1.00 94.62 108 GLN A CA 1
ATOM 892 C C . GLN A 1 108 ? 15.254 -8.868 -31.111 1.00 94.62 108 GLN A C 1
ATOM 894 O O . GLN A 1 108 ? 16.142 -9.472 -31.706 1.00 94.62 108 GLN A O 1
ATOM 899 N N . GLN A 1 109 ? 15.036 -7.566 -31.316 1.00 96.50 109 GLN A N 1
ATOM 900 C CA . GLN A 1 109 ? 15.823 -6.742 -32.245 1.00 96.50 109 GLN A CA 1
ATOM 901 C C . GLN A 1 109 ? 17.069 -6.126 -31.597 1.00 96.50 109 GLN A C 1
ATOM 903 O O . GLN A 1 109 ? 17.987 -5.726 -32.306 1.00 96.50 109 GLN A O 1
ATOM 908 N N . ILE A 1 110 ? 17.084 -6.028 -30.268 1.00 98.12 110 ILE A N 1
ATOM 909 C CA . ILE A 1 110 ? 18.188 -5.488 -29.466 1.00 98.12 110 ILE A CA 1
ATOM 910 C C . ILE A 1 110 ? 18.430 -6.386 -28.252 1.00 98.12 110 ILE A C 1
ATOM 912 O O . ILE A 1 110 ? 17.564 -7.190 -27.881 1.00 98.12 110 ILE A O 1
ATOM 916 N N . LYS A 1 111 ? 19.588 -6.233 -27.609 1.00 98.06 111 LYS A N 1
ATOM 917 C CA . LYS A 1 111 ? 19.931 -6.974 -26.390 1.00 98.06 111 LYS A CA 1
ATOM 918 C C . LYS A 1 111 ? 19.388 -6.296 -25.125 1.00 98.06 111 LYS A C 1
ATOM 920 O O . LYS A 1 111 ? 18.926 -5.156 -25.153 1.00 98.06 111 LYS A O 1
ATOM 925 N N . LEU A 1 112 ? 19.426 -7.016 -24.000 1.00 98.25 112 LEU A N 1
ATOM 926 C CA . LEU A 1 112 ? 18.941 -6.508 -22.710 1.00 98.25 112 LEU A CA 1
ATOM 927 C C . LEU A 1 112 ? 19.778 -5.319 -22.218 1.00 98.25 112 LEU A C 1
ATOM 929 O O . LEU A 1 112 ? 19.235 -4.412 -21.593 1.00 98.25 112 LEU A O 1
ATOM 933 N N . GLU A 1 113 ? 21.075 -5.311 -22.521 1.00 98.38 113 GLU A N 1
ATOM 934 C CA . GLU A 1 113 ? 22.011 -4.254 -22.138 1.00 98.38 113 GLU A CA 1
ATOM 935 C C . GLU A 1 113 ? 21.603 -2.905 -22.743 1.00 98.38 113 GLU A C 1
ATOM 937 O O . GLU A 1 113 ? 21.569 -1.905 -22.034 1.00 98.38 113 GLU A O 1
ATOM 942 N N . GLU A 1 114 ? 21.169 -2.890 -24.006 1.00 98.50 114 GLU A N 1
ATOM 943 C CA . GLU A 1 114 ? 20.704 -1.676 -24.693 1.00 98.50 114 GLU A CA 1
ATOM 944 C C . GLU A 1 114 ? 19.424 -1.107 -24.046 1.00 98.50 114 GLU A C 1
ATOM 946 O O . GLU A 1 114 ? 19.263 0.107 -23.896 1.00 98.50 114 GLU A O 1
ATOM 951 N N . LEU A 1 115 ? 18.512 -1.980 -23.595 1.00 98.44 115 LEU A N 1
ATOM 952 C CA . LEU A 1 115 ? 17.338 -1.567 -22.820 1.00 98.44 115 LEU A CA 1
ATOM 953 C C . LEU A 1 115 ? 17.733 -1.029 -21.437 1.00 98.44 115 LEU A C 1
ATOM 955 O O . LEU A 1 115 ? 17.195 -0.012 -20.991 1.00 98.44 115 LEU A O 1
ATOM 959 N N . ALA A 1 116 ? 18.671 -1.695 -20.763 1.00 98.56 116 ALA A N 1
ATOM 960 C CA . ALA A 1 116 ? 19.170 -1.276 -19.459 1.00 98.56 116 ALA A CA 1
ATOM 961 C C . ALA A 1 116 ? 19.858 0.095 -19.521 1.00 98.56 116 ALA A C 1
ATOM 963 O O . ALA A 1 116 ? 19.626 0.923 -18.638 1.00 98.56 116 ALA A O 1
ATOM 964 N N . GLU A 1 117 ? 20.641 0.361 -20.568 1.00 98.44 117 GLU A N 1
ATOM 965 C CA . GLU A 1 117 ? 21.258 1.665 -20.828 1.00 98.44 117 GLU A CA 1
ATOM 966 C C . GLU A 1 117 ? 20.201 2.756 -21.033 1.00 98.44 117 GLU A C 1
ATOM 968 O O . GLU A 1 117 ? 20.272 3.798 -20.378 1.00 98.44 117 GLU A O 1
ATOM 973 N N . SER A 1 118 ? 19.172 2.498 -21.852 1.00 98.19 118 SER A N 1
ATOM 974 C CA . SER A 1 118 ? 18.075 3.453 -22.074 1.00 98.19 118 SER A CA 1
ATOM 975 C C . SER A 1 118 ? 17.339 3.809 -20.778 1.00 98.19 118 SER A C 1
ATOM 977 O O . SER A 1 118 ? 17.130 4.989 -20.497 1.00 98.19 118 SER A O 1
ATOM 979 N N . ILE A 1 119 ? 16.985 2.812 -19.959 1.00 98.12 119 ILE A N 1
ATOM 980 C CA . ILE A 1 119 ? 16.315 3.050 -18.671 1.00 98.12 119 ILE A CA 1
ATOM 981 C C . ILE A 1 119 ? 17.248 3.801 -17.713 1.00 98.12 119 ILE A C 1
ATOM 983 O O . ILE A 1 119 ? 16.822 4.755 -17.066 1.00 98.12 119 ILE A O 1
ATOM 987 N N . THR A 1 120 ? 18.522 3.405 -17.634 1.00 98.12 120 THR A N 1
ATOM 988 C CA . THR A 1 120 ? 19.506 4.011 -16.721 1.00 98.12 120 THR A CA 1
ATOM 989 C C . THR A 1 120 ? 19.782 5.474 -17.060 1.00 98.12 120 THR A C 1
ATOM 991 O O . THR A 1 120 ? 19.952 6.288 -16.154 1.00 98.12 120 THR A O 1
ATOM 994 N N . ALA A 1 121 ? 19.789 5.826 -18.347 1.00 98.00 121 ALA A N 1
ATOM 995 C CA . ALA A 1 121 ? 20.019 7.193 -18.795 1.00 98.00 121 ALA A CA 1
ATOM 996 C C . ALA A 1 121 ? 18.867 8.148 -18.434 1.00 98.00 121 ALA A C 1
ATOM 998 O O . ALA A 1 121 ? 19.113 9.330 -18.187 1.00 98.00 121 ALA A O 1
ATOM 999 N N . GLU A 1 122 ? 17.625 7.661 -18.400 1.00 98.25 122 GLU A N 1
ATOM 1000 C CA . GLU A 1 122 ? 16.432 8.511 -18.278 1.00 98.25 122 GLU A CA 1
ATOM 1001 C C . GLU A 1 122 ? 15.816 8.495 -16.876 1.00 98.25 122 GLU A C 1
ATOM 1003 O O . GLU A 1 122 ? 15.417 9.541 -16.362 1.00 98.25 122 GLU A O 1
ATOM 1008 N N . LEU A 1 123 ? 15.775 7.333 -16.222 1.00 97.81 123 LEU A N 1
ATOM 1009 C CA . LEU A 1 123 ? 15.061 7.144 -14.960 1.00 97.81 123 LEU A CA 1
ATOM 1010 C C . LEU A 1 123 ? 15.509 8.106 -13.834 1.00 97.81 123 LEU A C 1
ATOM 1012 O O . LEU A 1 123 ? 14.621 8.696 -13.218 1.00 97.81 123 LEU A O 1
ATOM 1016 N N . PRO A 1 124 ? 16.810 8.372 -13.577 1.00 97.12 124 PRO A N 1
ATOM 1017 C CA . PRO A 1 124 ? 17.216 9.314 -12.527 1.00 97.12 124 PRO A CA 1
ATOM 1018 C C . PRO A 1 124 ? 16.762 10.754 -12.803 1.00 97.12 124 PRO A C 1
ATOM 1020 O O . PRO A 1 124 ? 16.280 11.435 -11.900 1.00 97.12 124 PRO A O 1
ATOM 1023 N N . LYS A 1 125 ? 16.863 11.200 -14.067 1.00 97.75 125 LYS A N 1
ATOM 1024 C CA . LYS A 1 125 ? 16.458 12.549 -14.505 1.00 97.75 125 LYS A CA 1
ATOM 1025 C C . LYS A 1 125 ? 14.952 12.765 -14.375 1.00 97.75 125 LYS A C 1
ATOM 1027 O O . LYS A 1 125 ? 14.496 13.892 -14.201 1.00 97.75 125 LYS A O 1
ATOM 1032 N N . LEU A 1 126 ? 14.176 11.697 -14.548 1.00 98.44 126 LEU A N 1
ATOM 1033 C CA . LEU A 1 126 ? 12.729 11.742 -14.395 1.00 98.44 126 LEU A CA 1
ATOM 1034 C C . LEU A 1 126 ? 12.330 11.672 -12.917 1.00 98.44 126 LEU A C 1
ATOM 1036 O O . LEU A 1 126 ? 11.484 12.454 -12.504 1.00 98.44 126 LEU A O 1
ATOM 1040 N N . ILE A 1 127 ? 12.960 10.809 -12.105 1.00 98.25 127 ILE A N 1
ATOM 1041 C CA . ILE A 1 127 ? 12.696 10.730 -10.654 1.00 98.25 127 ILE A CA 1
ATOM 1042 C C . ILE A 1 127 ? 12.903 12.090 -9.982 1.00 98.25 127 ILE A C 1
ATOM 1044 O O . ILE A 1 127 ? 12.071 12.484 -9.171 1.00 98.25 127 ILE A O 1
ATOM 1048 N N . SER A 1 128 ? 13.945 12.843 -10.353 1.00 97.69 128 SER A N 1
ATOM 1049 C CA . SER A 1 128 ? 14.221 14.163 -9.764 1.00 97.69 128 SER A CA 1
ATOM 1050 C C . SER A 1 128 ? 13.132 15.218 -10.014 1.00 97.69 128 SER A C 1
ATOM 1052 O O . SER A 1 128 ? 13.197 16.298 -9.439 1.00 97.69 128 SER A O 1
ATOM 1054 N N . GLN A 1 129 ? 12.152 14.943 -10.882 1.00 98.06 129 GLN A N 1
ATOM 1055 C CA . GLN A 1 129 ? 11.008 15.827 -11.143 1.00 98.06 129 GLN A CA 1
ATOM 1056 C C . GLN A 1 129 ? 9.834 15.565 -10.187 1.00 98.06 129 GLN A C 1
ATOM 1058 O O . GLN A 1 129 ? 8.891 16.353 -10.149 1.00 98.06 129 GLN A O 1
ATOM 1063 N N . PHE A 1 130 ? 9.879 14.468 -9.428 1.00 98.56 130 PHE A N 1
ATOM 1064 C CA . PHE A 1 130 ? 8.794 14.007 -8.571 1.00 98.56 130 PHE A CA 1
ATOM 1065 C C . PHE A 1 130 ? 9.167 14.196 -7.095 1.00 98.56 130 PHE A C 1
ATOM 1067 O O . PHE A 1 130 ? 10.103 13.546 -6.620 1.00 98.56 130 PHE A O 1
ATOM 1074 N N . PRO A 1 131 ? 8.491 15.093 -6.357 1.00 98.19 131 PRO A N 1
ATOM 1075 C CA . PRO A 1 131 ? 8.931 15.503 -5.026 1.00 98.19 131 PRO A CA 1
ATOM 1076 C C . PRO A 1 131 ? 8.952 14.363 -4.005 1.00 98.19 131 PRO A C 1
ATOM 1078 O O . PRO A 1 131 ? 9.868 14.322 -3.192 1.00 98.19 131 PRO A O 1
ATOM 1081 N N . VAL A 1 132 ? 8.002 13.421 -4.038 1.00 98.50 132 VAL A N 1
ATOM 1082 C CA . VAL A 1 132 ? 7.998 12.312 -3.069 1.00 98.50 132 VAL A CA 1
ATOM 1083 C C . VAL A 1 132 ? 8.971 11.206 -3.480 1.00 98.50 132 VAL A C 1
ATOM 1085 O O . VAL A 1 132 ? 9.699 10.686 -2.637 1.00 98.50 132 VAL A O 1
ATOM 1088 N N . LEU A 1 133 ? 9.038 10.855 -4.767 1.00 98.50 133 LEU A N 1
ATOM 1089 C CA . LEU A 1 133 ? 9.980 9.838 -5.257 1.00 98.50 133 LEU A CA 1
ATOM 1090 C C . LEU A 1 133 ? 11.453 10.271 -5.177 1.00 98.50 133 LEU A C 1
ATOM 1092 O O . LEU A 1 133 ? 12.324 9.404 -5.117 1.00 98.50 133 LEU A O 1
ATOM 1096 N N . SER A 1 134 ? 11.733 11.578 -5.200 1.00 98.00 134 SER A N 1
ATOM 1097 C CA . SER A 1 134 ? 13.088 12.136 -5.059 1.00 98.00 134 SER A CA 1
ATOM 1098 C C . SER A 1 134 ? 13.491 12.435 -3.611 1.00 98.00 134 SER A C 1
ATOM 1100 O O . SER A 1 134 ? 14.663 12.702 -3.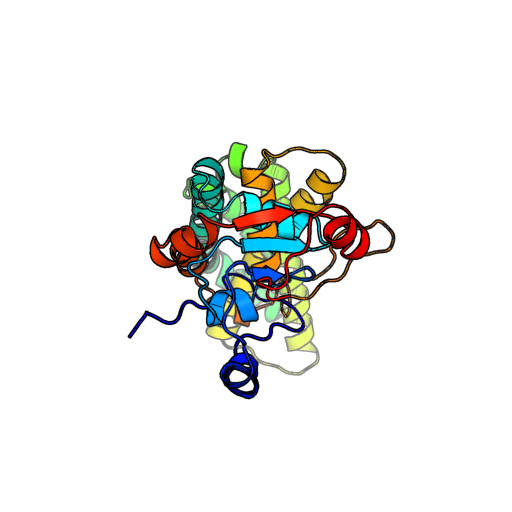356 1.00 98.00 134 SER A O 1
ATOM 1102 N N . ASP A 1 135 ? 12.559 12.359 -2.657 1.00 98.00 135 ASP A N 1
ATOM 1103 C CA . ASP A 1 135 ? 12.838 12.606 -1.243 1.00 98.00 135 ASP A CA 1
ATOM 1104 C C . ASP A 1 135 ? 13.573 11.417 -0.599 1.00 98.00 135 ASP A C 1
ATOM 1106 O O . ASP A 1 135 ? 13.049 10.302 -0.483 1.00 98.00 135 ASP A O 1
ATOM 1110 N N . GLU A 1 136 ? 14.797 11.658 -0.130 1.00 95.81 136 GLU A N 1
ATOM 1111 C CA . GLU A 1 136 ? 15.609 10.666 0.582 1.00 95.81 136 GLU A CA 1
ATOM 1112 C C . GLU A 1 136 ? 15.024 10.275 1.944 1.00 95.81 136 GLU A C 1
ATOM 1114 O O . GLU A 1 136 ? 15.260 9.161 2.411 1.00 95.81 136 GLU A O 1
ATOM 1119 N N . HIS A 1 137 ? 14.195 11.113 2.573 1.00 95.75 137 HIS A N 1
ATOM 1120 C CA . HIS A 1 137 ? 13.513 10.726 3.811 1.00 95.75 137 HIS A CA 1
ATOM 1121 C C . HIS A 1 137 ? 12.439 9.672 3.529 1.00 95.75 137 HIS A C 1
ATOM 1123 O O . HIS A 1 137 ? 12.324 8.687 4.272 1.00 95.75 137 HIS A O 1
ATOM 1129 N N . PHE A 1 138 ? 11.680 9.846 2.441 1.00 97.88 138 PHE A N 1
ATOM 1130 C CA . PHE A 1 138 ? 10.651 8.902 2.006 1.00 97.88 138 PHE A CA 1
ATOM 1131 C C . PHE A 1 138 ? 11.241 7.627 1.398 1.00 97.88 138 PHE A C 1
ATOM 1133 O O . PHE A 1 138 ? 10.796 6.520 1.718 1.00 97.88 138 PHE A O 1
ATOM 1140 N N . THR A 1 139 ? 12.257 7.753 0.547 1.00 97.19 139 THR A N 1
ATOM 1141 C CA . THR A 1 139 ? 12.899 6.588 -0.067 1.00 97.19 139 THR A CA 1
ATOM 1142 C C . THR A 1 139 ? 13.867 5.902 0.884 1.00 97.19 139 THR A C 1
ATOM 1144 O O . THR A 1 139 ? 14.050 4.703 0.752 1.00 97.19 139 THR A O 1
ATOM 1147 N N . THR A 1 140 ? 14.448 6.576 1.878 1.00 96.62 140 THR A N 1
ATOM 1148 C CA . THR A 1 140 ? 15.441 6.045 2.843 1.00 96.62 140 THR A CA 1
ATOM 1149 C C . THR A 1 140 ? 16.801 5.664 2.242 1.00 96.62 140 THR A C 1
ATOM 1151 O O . THR A 1 140 ? 17.803 5.697 2.949 1.00 96.62 140 THR A O 1
ATOM 1154 N N . ASP A 1 141 ? 16.856 5.300 0.963 1.00 97.12 141 ASP A N 1
ATOM 1155 C CA . ASP A 1 141 ? 18.071 4.994 0.208 1.00 97.12 141 ASP A CA 1
ATOM 1156 C C . ASP A 1 141 ? 17.754 5.165 -1.287 1.00 97.12 141 ASP A C 1
ATOM 1158 O O . ASP A 1 141 ? 17.212 4.264 -1.936 1.00 97.12 141 ASP A O 1
ATOM 1162 N N . ALA A 1 142 ? 18.045 6.350 -1.830 1.00 96.94 142 ALA A N 1
ATOM 1163 C CA . ALA A 1 142 ? 17.710 6.694 -3.212 1.00 96.94 142 ALA A CA 1
ATOM 1164 C C . ALA A 1 142 ? 18.410 5.779 -4.232 1.00 96.94 142 ALA A C 1
ATOM 1166 O O . ALA A 1 142 ? 17.806 5.382 -5.233 1.00 96.94 142 ALA A O 1
ATOM 1167 N N . ALA A 1 143 ? 19.659 5.385 -3.963 1.00 97.44 143 ALA A N 1
ATOM 1168 C CA . ALA A 1 143 ? 20.417 4.497 -4.841 1.00 97.44 143 ALA A CA 1
ATOM 1169 C C . ALA A 1 143 ? 19.775 3.105 -4.902 1.00 97.44 143 ALA A C 1
ATOM 1171 O O . ALA A 1 143 ? 19.561 2.552 -5.986 1.00 97.44 143 ALA A O 1
ATOM 1172 N N . LYS A 1 144 ? 19.404 2.547 -3.746 1.00 98.12 144 LYS A N 1
ATOM 1173 C CA . LYS A 1 144 ? 18.737 1.245 -3.678 1.00 98.12 144 LYS A CA 1
ATOM 1174 C C . LYS A 1 144 ? 17.317 1.286 -4.234 1.00 98.12 144 LYS A C 1
ATOM 1176 O O . LYS A 1 144 ? 16.893 0.315 -4.865 1.00 98.12 144 LYS A O 1
ATOM 1181 N N . PHE A 1 145 ? 16.602 2.394 -4.042 1.00 98.56 145 PHE A N 1
ATOM 1182 C CA . PHE A 1 145 ? 15.295 2.608 -4.654 1.00 98.56 145 PHE A CA 1
ATOM 1183 C C . PHE A 1 145 ? 15.399 2.559 -6.181 1.00 98.56 145 PHE A C 1
ATOM 1185 O O . PHE A 1 145 ? 14.721 1.749 -6.815 1.00 98.56 145 PHE A O 1
ATOM 1192 N N . PHE A 1 146 ? 16.328 3.326 -6.759 1.00 98.38 146 PHE A N 1
ATOM 1193 C CA . PHE A 1 146 ? 16.608 3.324 -8.195 1.00 98.38 146 PHE A CA 1
ATOM 1194 C C . PHE A 1 146 ? 16.944 1.925 -8.731 1.00 98.38 146 PHE A C 1
ATOM 1196 O O . PHE A 1 146 ? 16.348 1.484 -9.718 1.00 98.38 146 PHE A O 1
ATOM 1203 N N . ILE A 1 147 ? 17.858 1.208 -8.064 1.00 98.44 147 ILE A N 1
ATOM 1204 C CA . ILE A 1 147 ? 18.240 -0.160 -8.447 1.00 98.44 147 ILE A CA 1
ATOM 1205 C C . ILE A 1 147 ? 17.007 -1.070 -8.465 1.00 98.44 147 ILE A C 1
ATOM 1207 O O . ILE A 1 147 ? 16.784 -1.780 -9.442 1.00 98.44 147 ILE A O 1
ATOM 1211 N N . CYS A 1 148 ? 16.156 -0.996 -7.439 1.00 98.56 148 CYS A N 1
ATOM 1212 C CA . CYS A 1 148 ? 14.962 -1.833 -7.346 1.00 98.56 148 CYS A CA 1
ATOM 1213 C C . CYS A 1 148 ? 13.939 -1.545 -8.461 1.00 98.56 148 CYS A C 1
ATOM 1215 O O . CYS A 1 148 ? 13.356 -2.482 -9.014 1.00 98.56 148 CYS A O 1
ATOM 1217 N N . LEU A 1 149 ? 13.745 -0.270 -8.826 1.00 98.81 149 LEU A N 1
ATOM 1218 C CA . LEU A 1 149 ? 12.903 0.112 -9.965 1.00 98.81 149 LEU A CA 1
ATOM 1219 C C . LEU A 1 149 ? 13.445 -0.468 -11.274 1.00 98.81 149 LEU A C 1
ATOM 1221 O O . LEU A 1 149 ? 12.713 -1.153 -11.993 1.00 98.81 149 LEU A O 1
ATOM 1225 N N . LYS A 1 150 ? 14.730 -0.228 -11.555 1.00 98.62 150 LYS A N 1
ATOM 1226 C CA . LYS A 1 150 ? 15.397 -0.675 -12.782 1.00 98.62 150 LYS A CA 1
ATOM 1227 C C . LYS A 1 150 ? 15.373 -2.199 -12.912 1.00 98.62 150 LYS A C 1
ATOM 1229 O O . LYS A 1 150 ? 14.928 -2.710 -13.937 1.00 98.62 150 LYS A O 1
ATOM 1234 N N . ASP A 1 151 ? 15.799 -2.923 -11.882 1.00 98.62 151 ASP A N 1
ATOM 1235 C CA . ASP A 1 151 ? 15.910 -4.384 -11.933 1.00 98.62 151 ASP A CA 1
ATOM 1236 C C . ASP A 1 151 ? 14.532 -5.033 -12.132 1.00 98.62 151 ASP A C 1
ATOM 1238 O O . ASP A 1 151 ? 14.366 -5.891 -12.998 1.00 98.62 151 ASP A O 1
ATOM 1242 N N . SER A 1 152 ? 13.497 -4.537 -11.440 1.00 98.75 152 SER A N 1
ATOM 1243 C CA . SER A 1 152 ? 12.118 -5.011 -11.628 1.00 98.75 152 SER A CA 1
ATOM 1244 C C . SER A 1 152 ? 11.595 -4.761 -13.051 1.00 98.75 152 SER A C 1
ATOM 1246 O O . SER A 1 152 ? 10.863 -5.590 -13.604 1.00 98.75 152 SER A O 1
ATOM 1248 N N . MET A 1 153 ? 11.971 -3.642 -13.681 1.00 98.62 153 MET A N 1
ATOM 1249 C CA . MET A 1 153 ? 11.641 -3.387 -15.085 1.00 98.62 153 MET A CA 1
ATOM 1250 C C . MET A 1 153 ? 12.348 -4.363 -16.029 1.00 98.62 153 MET A C 1
ATOM 1252 O O . MET A 1 153 ? 11.702 -4.903 -16.932 1.00 98.62 153 MET A O 1
ATOM 1256 N N . LEU A 1 154 ? 13.642 -4.620 -15.831 1.00 98.69 154 LEU A N 1
ATOM 1257 C CA . LEU A 1 154 ? 14.411 -5.542 -16.673 1.00 98.69 154 LEU A CA 1
ATOM 1258 C C . LEU A 1 154 ? 13.900 -6.982 -16.537 1.00 98.69 154 LEU A C 1
ATOM 1260 O O . LEU A 1 154 ? 13.610 -7.622 -17.550 1.00 98.69 154 LEU A O 1
ATOM 1264 N N . ASP A 1 155 ? 13.649 -7.445 -15.312 1.00 98.44 155 ASP A N 1
ATOM 1265 C CA . ASP A 1 155 ? 13.050 -8.758 -15.041 1.00 98.44 155 ASP A CA 1
ATOM 1266 C C . ASP A 1 155 ? 11.689 -8.915 -15.729 1.00 98.44 155 ASP A C 1
ATOM 1268 O O . ASP A 1 155 ? 11.380 -9.943 -16.350 1.00 98.44 155 ASP A O 1
ATOM 1272 N N . LYS A 1 156 ? 10.855 -7.869 -15.652 1.00 98.00 156 LYS A N 1
ATOM 1273 C CA . LYS A 1 156 ? 9.562 -7.841 -16.336 1.00 98.00 156 LYS A CA 1
ATOM 1274 C C . LYS A 1 156 ? 9.743 -7.912 -17.849 1.00 98.00 156 LYS A C 1
ATOM 1276 O O . LYS A 1 156 ? 9.040 -8.692 -18.488 1.00 98.00 156 LYS A O 1
ATOM 1281 N N . SER A 1 157 ? 10.687 -7.155 -18.403 1.00 98.06 157 SER A N 1
ATOM 1282 C CA . SER A 1 157 ? 10.998 -7.135 -19.837 1.00 98.06 157 SER A CA 1
ATOM 1283 C C . SER A 1 157 ? 11.381 -8.530 -20.330 1.00 98.06 157 SER A C 1
ATOM 1285 O O . SER A 1 157 ? 10.765 -9.041 -21.265 1.00 98.06 157 SER A O 1
ATOM 1287 N N . VAL A 1 158 ? 12.329 -9.190 -19.654 1.00 97.81 158 VAL A N 1
ATOM 1288 C CA . VAL A 1 158 ? 12.777 -10.557 -19.980 1.00 97.81 158 VAL A CA 1
ATOM 1289 C C . VAL A 1 158 ? 11.604 -11.537 -19.948 1.00 97.81 158 VAL A C 1
ATOM 1291 O O . VAL A 1 158 ? 11.439 -12.363 -20.850 1.00 97.81 158 VAL A O 1
ATOM 1294 N N . ARG A 1 159 ? 10.730 -11.425 -18.939 1.00 96.00 159 ARG A N 1
ATOM 1295 C CA . ARG A 1 159 ? 9.529 -12.263 -18.851 1.00 96.00 159 ARG A CA 1
ATOM 1296 C C . ARG A 1 159 ? 8.586 -12.054 -20.038 1.00 96.00 159 ARG A C 1
ATOM 1298 O O . ARG A 1 159 ? 8.065 -13.044 -20.549 1.00 96.00 159 ARG A O 1
ATOM 1305 N N . ILE A 1 160 ? 8.345 -10.811 -20.459 1.00 96.12 160 ILE A N 1
ATOM 1306 C CA . ILE A 1 160 ? 7.447 -10.514 -21.586 1.00 96.12 160 ILE A CA 1
ATOM 1307 C C . ILE A 1 160 ? 8.057 -10.960 -22.919 1.00 96.12 160 ILE A C 1
ATOM 1309 O O . ILE A 1 160 ? 7.350 -11.577 -23.714 1.00 96.12 160 ILE A O 1
ATOM 1313 N N . GLN A 1 161 ? 9.364 -10.769 -23.128 1.00 95.75 161 GLN A N 1
ATOM 1314 C CA . GLN A 1 161 ? 10.070 -11.273 -24.312 1.00 95.75 161 GLN A CA 1
ATOM 1315 C C . GLN A 1 161 ? 9.944 -12.802 -24.408 1.00 95.75 161 GLN A C 1
ATOM 1317 O O . GLN A 1 161 ? 9.603 -13.336 -25.463 1.00 95.75 161 GLN A O 1
ATOM 1322 N N . ARG A 1 162 ? 10.126 -13.516 -23.284 1.00 93.69 162 ARG A N 1
ATOM 1323 C CA . ARG A 1 162 ? 9.968 -14.978 -23.230 1.00 93.69 162 ARG A CA 1
ATOM 1324 C C . ARG A 1 162 ? 8.552 -15.431 -23.587 1.00 93.69 162 ARG A C 1
ATOM 1326 O O . ARG A 1 162 ? 8.406 -16.437 -24.275 1.00 93.69 162 ARG A O 1
ATOM 1333 N N . ILE A 1 163 ? 7.529 -14.728 -23.094 1.00 91.31 163 ILE A N 1
ATOM 1334 C CA . ILE A 1 163 ? 6.120 -15.026 -23.405 1.00 91.31 163 ILE A CA 1
ATOM 1335 C C . ILE A 1 163 ? 5.856 -14.797 -24.896 1.00 91.31 163 ILE A C 1
ATOM 1337 O O . ILE A 1 163 ? 5.324 -15.684 -25.556 1.00 91.31 163 ILE A O 1
ATOM 1341 N N . SER A 1 164 ? 6.300 -13.663 -25.444 1.00 88.81 164 SER A N 1
ATOM 1342 C CA . SER A 1 164 ? 6.126 -13.354 -26.867 1.00 88.81 164 SER A CA 1
ATOM 1343 C C . SER A 1 164 ? 6.790 -14.402 -27.770 1.00 88.81 164 SER A C 1
ATOM 1345 O O . SER A 1 164 ? 6.167 -14.890 -28.710 1.00 88.81 164 SER A O 1
ATOM 1347 N N . GLY A 1 165 ? 8.014 -14.826 -27.429 1.00 81.50 165 GLY A N 1
ATOM 1348 C CA . GLY A 1 165 ? 8.764 -15.814 -28.207 1.00 81.50 165 GLY A CA 1
ATOM 1349 C C . GLY A 1 165 ? 8.250 -17.256 -28.102 1.00 81.50 165 GLY A C 1
ATOM 1350 O O . GLY A 1 165 ? 8.297 -17.980 -29.091 1.00 81.50 165 GLY A O 1
ATOM 1351 N N . ARG A 1 166 ? 7.769 -17.701 -26.930 1.00 76.94 166 ARG A N 1
ATOM 1352 C CA . ARG A 1 166 ? 7.326 -19.100 -26.726 1.00 76.94 166 ARG A CA 1
ATOM 1353 C C . ARG A 1 166 ? 5.861 -19.347 -27.059 1.00 76.94 166 ARG A C 1
ATOM 1355 O O . ARG A 1 166 ? 5.520 -20.458 -27.443 1.00 76.94 166 ARG A O 1
ATOM 1362 N N . GLU A 1 167 ? 5.006 -18.349 -26.868 1.00 76.69 167 GLU A N 1
ATOM 1363 C CA . GLU A 1 167 ? 3.551 -18.500 -27.011 1.00 76.69 167 GLU A CA 1
ATOM 1364 C C . GLU A 1 167 ? 3.037 -17.901 -28.330 1.00 76.69 167 GLU A C 1
ATOM 1366 O O . GLU A 1 167 ? 1.830 -17.783 -28.516 1.00 76.69 167 GLU A O 1
ATOM 1371 N N . SER A 1 168 ? 3.942 -17.476 -29.228 1.00 73.56 168 SER A N 1
ATOM 1372 C CA . SER A 1 168 ? 3.625 -16.717 -30.452 1.00 73.56 168 SER A CA 1
ATOM 1373 C C . SER A 1 168 ? 2.698 -15.523 -30.188 1.00 73.56 168 SER A C 1
ATOM 1375 O O . SER A 1 168 ? 1.941 -15.095 -31.060 1.00 73.56 168 SER A O 1
ATOM 1377 N N . ARG A 1 169 ? 2.749 -14.978 -28.965 1.00 85.19 169 ARG A N 1
ATOM 1378 C CA . ARG A 1 169 ? 1.912 -13.861 -28.546 1.00 85.19 169 ARG A CA 1
ATOM 1379 C C . ARG A 1 169 ? 2.505 -12.566 -29.074 1.00 85.19 169 ARG A C 1
ATOM 1381 O O . ARG A 1 169 ? 3.615 -12.177 -28.702 1.00 85.19 169 ARG A O 1
ATOM 1388 N N . VAL A 1 170 ? 1.728 -11.878 -29.897 1.00 87.19 170 VAL A N 1
ATOM 1389 C CA . VAL A 1 170 ? 2.019 -10.515 -30.333 1.00 87.19 170 VAL A CA 1
ATOM 1390 C C . VAL A 1 170 ? 1.293 -9.571 -29.388 1.00 87.19 170 VAL A C 1
ATOM 1392 O O . VAL A 1 170 ? 0.073 -9.630 -29.284 1.00 87.19 170 VAL A O 1
ATOM 1395 N N . PHE A 1 171 ? 2.056 -8.749 -28.674 1.00 92.50 171 PHE A N 1
ATOM 1396 C CA . PHE A 1 171 ? 1.508 -7.703 -27.821 1.00 92.50 171 PHE A CA 1
ATOM 1397 C C . PHE A 1 171 ? 1.339 -6.425 -28.630 1.00 92.50 171 PHE A C 1
ATOM 1399 O O . PHE A 1 171 ? 2.265 -6.023 -29.344 1.00 92.50 171 PHE A O 1
ATOM 1406 N N . ASP A 1 172 ? 0.194 -5.767 -28.489 1.00 95.00 172 ASP A N 1
ATOM 1407 C CA . ASP A 1 172 ? 0.043 -4.417 -29.022 1.00 95.00 172 ASP A CA 1
ATOM 1408 C C . ASP A 1 172 ? 0.787 -3.378 -28.155 1.00 95.00 172 ASP A C 1
ATOM 1410 O O . ASP A 1 172 ? 1.292 -3.656 -27.062 1.00 95.00 172 ASP A O 1
ATOM 1414 N N . THR A 1 173 ? 0.885 -2.144 -28.653 1.00 96.19 173 THR A N 1
ATOM 1415 C CA . THR A 1 173 ? 1.582 -1.056 -27.951 1.00 96.19 173 THR A CA 1
ATOM 1416 C C . THR A 1 173 ? 0.958 -0.731 -26.590 1.00 96.19 173 THR A C 1
ATOM 1418 O O . THR A 1 173 ? 1.682 -0.360 -25.665 1.00 96.19 173 THR A O 1
ATOM 1421 N N . SER A 1 174 ? -0.361 -0.878 -26.443 1.00 97.06 174 SER A N 1
ATOM 1422 C CA . SER A 1 174 ? -1.057 -0.631 -25.179 1.00 97.06 174 SER A CA 1
ATOM 1423 C C . SER A 1 174 ? -0.715 -1.705 -24.147 1.00 97.06 174 SER A C 1
ATOM 1425 O O . SER A 1 174 ? -0.391 -1.377 -23.007 1.00 97.06 174 SER A O 1
ATOM 1427 N N . GLU A 1 175 ? -0.720 -2.979 -24.540 1.00 96.81 175 GLU A N 1
ATOM 1428 C CA . GLU A 1 175 ? -0.334 -4.091 -23.668 1.00 96.81 175 GLU A CA 1
ATOM 1429 C C . GLU A 1 175 ? 1.139 -3.994 -23.241 1.00 96.81 175 GLU A C 1
ATOM 1431 O O . GLU A 1 175 ? 1.474 -4.231 -22.075 1.00 96.81 175 GLU A O 1
ATOM 1436 N N . LEU A 1 176 ? 2.030 -3.613 -24.165 1.00 98.00 176 LEU A N 1
ATOM 1437 C CA . LEU A 1 176 ? 3.439 -3.372 -23.846 1.00 98.00 176 LEU A CA 1
ATOM 1438 C C . LEU A 1 176 ? 3.598 -2.226 -22.843 1.00 98.00 176 LEU A C 1
ATOM 1440 O O . LEU A 1 176 ? 4.378 -2.362 -21.897 1.00 98.00 176 LEU A O 1
ATOM 1444 N N . LYS A 1 177 ? 2.826 -1.144 -22.994 1.00 98.50 177 LYS A N 1
ATOM 1445 C CA . LYS A 1 177 ? 2.810 -0.030 -22.041 1.00 98.50 177 LYS A CA 1
ATOM 1446 C C . LYS A 1 177 ? 2.319 -0.471 -20.658 1.00 98.50 177 LYS A C 1
ATOM 1448 O O . LYS A 1 177 ? 2.970 -0.160 -19.662 1.00 98.50 177 LYS A O 1
ATOM 1453 N N . ASP A 1 178 ? 1.247 -1.263 -20.581 1.00 98.50 178 ASP A N 1
ATOM 1454 C CA . ASP A 1 178 ? 0.749 -1.824 -19.314 1.00 98.50 178 ASP A CA 1
ATOM 1455 C C . ASP A 1 178 ? 1.810 -2.709 -18.635 1.00 98.50 178 ASP A C 1
ATOM 1457 O O . ASP A 1 178 ? 2.001 -2.672 -17.412 1.00 98.50 178 ASP A O 1
ATOM 1461 N N . HIS A 1 179 ? 2.536 -3.516 -19.411 1.00 98.31 179 HIS A N 1
ATOM 1462 C CA . HIS A 1 179 ? 3.641 -4.323 -18.900 1.00 98.31 179 HIS A CA 1
ATOM 1463 C C . HIS A 1 179 ? 4.830 -3.485 -18.426 1.00 98.31 179 HIS A C 1
ATOM 1465 O O . HIS A 1 179 ? 5.401 -3.819 -17.383 1.00 98.31 179 HIS A O 1
ATOM 1471 N N . PHE A 1 180 ? 5.166 -2.416 -19.143 1.00 98.62 180 PHE A N 1
ATOM 1472 C CA . PHE A 1 180 ? 6.212 -1.467 -18.775 1.00 98.62 180 PHE A CA 1
ATOM 1473 C C . PHE A 1 180 ? 5.892 -0.767 -17.449 1.00 98.62 180 PHE A C 1
ATOM 1475 O O . PHE A 1 180 ? 6.685 -0.821 -16.506 1.00 98.62 180 PHE A O 1
ATOM 1482 N N . GLU A 1 181 ? 4.679 -0.221 -17.331 1.00 98.81 181 GLU A N 1
ATOM 1483 C CA . GLU A 1 181 ? 4.166 0.382 -16.098 1.00 98.81 181 GLU A CA 1
ATOM 1484 C C . GLU A 1 181 ? 4.163 -0.629 -14.939 1.00 98.81 181 GLU A C 1
ATOM 1486 O O . GLU A 1 181 ? 4.579 -0.315 -13.821 1.00 98.81 181 GLU A O 1
ATOM 1491 N N . THR A 1 182 ? 3.765 -1.877 -15.205 1.00 98.75 182 THR A N 1
ATOM 1492 C CA . THR A 1 182 ? 3.812 -2.944 -14.193 1.00 98.75 182 THR A CA 1
ATOM 1493 C C . THR A 1 182 ? 5.234 -3.188 -13.688 1.00 98.75 182 THR A C 1
ATOM 1495 O O . THR A 1 182 ? 5.412 -3.475 -12.507 1.00 98.75 182 THR A O 1
ATOM 1498 N N . GLY A 1 183 ? 6.242 -3.114 -14.564 1.00 98.69 183 GLY A N 1
ATOM 1499 C CA . GLY A 1 183 ? 7.645 -3.332 -14.208 1.00 98.69 183 GLY A CA 1
ATOM 1500 C C . GLY A 1 183 ? 8.130 -2.331 -13.162 1.00 98.69 183 GLY A C 1
ATOM 1501 O O . GLY A 1 183 ? 8.634 -2.734 -12.112 1.00 98.69 183 GLY A O 1
ATOM 1502 N N . ILE A 1 184 ? 7.899 -1.040 -13.408 1.00 98.69 184 ILE A N 1
ATOM 1503 C CA . ILE A 1 184 ? 8.341 0.029 -12.505 1.00 98.69 184 ILE A CA 1
ATOM 1504 C C . ILE A 1 184 ? 7.520 0.069 -11.207 1.00 98.69 184 ILE A C 1
ATOM 1506 O O . ILE A 1 184 ? 8.091 0.138 -10.117 1.00 98.69 184 ILE A O 1
ATOM 1510 N N . LYS A 1 185 ? 6.192 -0.095 -11.285 1.00 98.81 185 LYS A N 1
ATOM 1511 C CA . LYS A 1 185 ? 5.320 -0.170 -10.098 1.00 98.81 185 LYS A CA 1
ATOM 1512 C C . LYS A 1 185 ? 5.629 -1.375 -9.215 1.00 98.81 185 LYS A C 1
ATOM 1514 O O . LYS A 1 185 ? 5.621 -1.262 -7.990 1.00 98.81 185 LYS A O 1
ATOM 1519 N N . SER A 1 186 ? 5.954 -2.514 -9.828 1.00 98.75 186 SER A N 1
ATOM 1520 C CA . SER A 1 186 ? 6.446 -3.691 -9.109 1.00 98.75 186 SER A CA 1
ATOM 1521 C C . SER A 1 186 ? 7.753 -3.386 -8.375 1.00 98.75 186 SER A C 1
ATOM 1523 O O . SER A 1 186 ? 7.900 -3.810 -7.233 1.00 98.75 186 SER A O 1
ATOM 1525 N N . GLY A 1 187 ? 8.661 -2.604 -8.965 1.00 98.81 187 GLY A N 1
ATOM 1526 C CA . GLY A 1 187 ? 9.904 -2.193 -8.309 1.00 98.81 187 GLY A CA 1
ATOM 1527 C C . GLY A 1 187 ? 9.641 -1.369 -7.052 1.00 98.81 187 GLY A C 1
ATOM 1528 O O . GLY A 1 187 ? 10.146 -1.700 -5.982 1.00 98.81 187 GLY A O 1
ATOM 1529 N N . MET A 1 188 ? 8.759 -0.367 -7.142 1.00 98.81 188 MET A N 1
ATOM 1530 C CA . MET A 1 188 ? 8.370 0.449 -5.985 1.00 98.81 188 MET A CA 1
ATOM 1531 C C . MET A 1 188 ? 7.754 -0.423 -4.882 1.00 98.81 188 MET A C 1
ATOM 1533 O O . MET A 1 188 ? 8.134 -0.329 -3.716 1.00 98.81 188 MET A O 1
ATOM 1537 N N . TYR A 1 189 ? 6.842 -1.326 -5.252 1.00 98.81 189 TYR A N 1
ATOM 1538 C CA . TYR A 1 189 ? 6.252 -2.283 -4.319 1.00 98.81 189 TYR A CA 1
ATOM 1539 C C . TYR A 1 189 ? 7.306 -3.170 -3.635 1.00 98.81 189 TYR A C 1
ATOM 1541 O O . TYR A 1 189 ? 7.278 -3.341 -2.416 1.00 98.81 189 TYR A O 1
ATOM 1549 N N . LEU A 1 190 ? 8.233 -3.751 -4.404 1.00 98.75 190 LEU A N 1
ATOM 1550 C CA . LEU A 1 190 ? 9.264 -4.651 -3.884 1.00 98.75 190 LEU A CA 1
ATOM 1551 C C . LEU A 1 190 ? 10.217 -3.924 -2.935 1.00 98.75 190 LEU A C 1
ATOM 1553 O O . LEU A 1 190 ? 10.597 -4.496 -1.911 1.00 98.75 190 LEU A O 1
ATOM 1557 N N . TYR A 1 191 ? 10.537 -2.668 -3.240 1.00 98.88 191 TYR A N 1
ATOM 1558 C CA . TYR A 1 191 ? 11.342 -1.810 -2.387 1.00 98.88 191 TYR A CA 1
ATOM 1559 C C . TYR A 1 191 ? 10.683 -1.580 -1.021 1.00 98.88 191 TYR A C 1
ATOM 1561 O O . TYR A 1 191 ? 11.278 -1.859 0.021 1.00 98.88 191 TYR A O 1
ATOM 1569 N N . PHE A 1 192 ? 9.415 -1.169 -1.010 1.00 98.75 192 PHE A N 1
ATOM 1570 C CA . PHE A 1 192 ? 8.683 -0.920 0.233 1.00 98.75 192 PHE A CA 1
ATOM 1571 C C . PHE A 1 192 ? 8.371 -2.197 1.019 1.00 98.75 192 PHE A C 1
ATOM 1573 O O . PHE A 1 192 ? 8.437 -2.193 2.249 1.00 98.75 192 PHE A O 1
ATOM 1580 N N . ARG A 1 193 ? 8.165 -3.330 0.335 1.00 98.56 193 ARG A N 1
ATOM 1581 C CA . ARG A 1 193 ? 8.090 -4.654 0.974 1.00 98.56 193 ARG A CA 1
ATOM 1582 C C . ARG A 1 193 ? 9.408 -5.040 1.647 1.00 98.56 193 ARG A C 1
ATOM 1584 O O . ARG A 1 193 ? 9.396 -5.594 2.742 1.00 98.56 193 ARG A O 1
ATOM 1591 N N . MET A 1 194 ? 10.545 -4.763 1.008 1.00 98.31 194 MET A N 1
ATOM 1592 C CA . MET A 1 194 ? 11.859 -4.983 1.615 1.00 98.31 194 MET A CA 1
ATOM 1593 C C . MET A 1 194 ? 12.042 -4.101 2.855 1.00 98.31 194 MET A C 1
ATOM 1595 O O . MET A 1 194 ? 12.494 -4.606 3.880 1.00 98.31 194 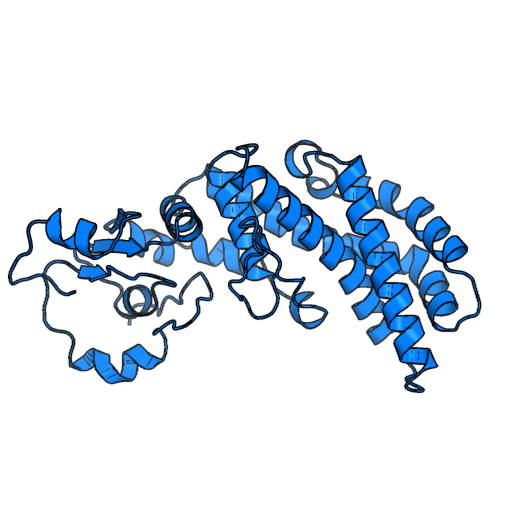MET A O 1
ATOM 1599 N N . LEU A 1 195 ? 11.671 -2.817 2.791 1.00 98.25 195 LEU A N 1
ATOM 1600 C CA . LEU A 1 195 ? 11.726 -1.931 3.958 1.00 98.25 195 LEU A CA 1
ATOM 1601 C C . LEU A 1 195 ? 10.781 -2.387 5.074 1.00 98.25 195 LEU A C 1
ATOM 1603 O O . LEU A 1 195 ? 11.182 -2.342 6.227 1.00 98.25 195 LEU A O 1
ATOM 1607 N N . MET A 1 196 ? 9.595 -2.911 4.747 1.00 97.81 196 MET A N 1
ATOM 1608 C CA . MET A 1 196 ? 8.670 -3.499 5.727 1.00 97.81 196 MET A CA 1
ATOM 1609 C C . MET A 1 196 ? 9.311 -4.679 6.470 1.00 97.81 196 MET A C 1
ATOM 1611 O O . MET A 1 196 ? 9.279 -4.729 7.693 1.00 97.81 196 MET A O 1
ATOM 1615 N N . ASN A 1 197 ? 9.953 -5.600 5.744 1.00 97.62 197 ASN A N 1
ATOM 1616 C CA . ASN A 1 197 ? 10.659 -6.727 6.364 1.00 97.62 197 ASN A CA 1
ATOM 1617 C C . ASN A 1 197 ? 11.883 -6.273 7.180 1.00 97.62 197 ASN A C 1
ATOM 1619 O O . ASN A 1 197 ? 12.212 -6.893 8.189 1.00 97.62 197 ASN A O 1
ATOM 1623 N N . LYS A 1 198 ? 12.572 -5.206 6.754 1.00 97.00 198 LYS A N 1
ATOM 1624 C CA . LYS A 1 198 ? 13.693 -4.626 7.507 1.00 97.00 198 LYS A CA 1
ATOM 1625 C C . LYS A 1 198 ? 13.206 -3.995 8.813 1.00 97.00 198 LYS A C 1
ATOM 1627 O O . LYS A 1 198 ? 13.782 -4.289 9.851 1.00 97.00 198 LYS A O 1
ATOM 1632 N N . ASP A 1 199 ? 12.147 -3.196 8.746 1.00 96.75 199 ASP A N 1
ATOM 1633 C CA . ASP A 1 199 ? 11.534 -2.500 9.882 1.00 96.75 199 ASP A CA 1
ATOM 1634 C C . ASP A 1 199 ? 10.996 -3.472 10.939 1.00 96.75 199 ASP A C 1
ATOM 1636 O O . ASP A 1 199 ? 11.253 -3.294 12.125 1.00 96.75 199 ASP A O 1
ATOM 1640 N N . ALA A 1 200 ? 10.368 -4.572 10.506 1.00 93.88 200 ALA A N 1
ATOM 1641 C CA . ALA A 1 200 ? 9.888 -5.625 11.403 1.00 93.88 200 ALA A CA 1
ATOM 1642 C C . ALA A 1 200 ? 11.012 -6.316 12.204 1.00 93.88 200 ALA A C 1
ATOM 1644 O O . ALA A 1 200 ? 10.770 -6.813 13.300 1.00 93.88 200 ALA A O 1
ATOM 1645 N N . ASN A 1 201 ? 12.236 -6.361 11.664 1.00 91.44 201 ASN A N 1
ATOM 1646 C CA . ASN A 1 201 ? 13.398 -6.949 12.340 1.00 91.44 201 ASN A CA 1
ATOM 1647 C C . ASN A 1 201 ? 14.219 -5.917 13.125 1.00 91.44 201 ASN A C 1
ATOM 1649 O O . ASN A 1 201 ? 14.857 -6.255 14.119 1.00 91.44 201 ASN A O 1
ATOM 1653 N N . ASN A 1 202 ? 14.257 -4.676 12.648 1.00 92.75 202 ASN A N 1
ATOM 1654 C CA . ASN A 1 202 ? 14.974 -3.570 13.258 1.00 92.75 202 ASN A CA 1
ATOM 1655 C C . ASN A 1 202 ? 14.240 -2.276 12.914 1.00 92.75 202 ASN A C 1
ATOM 1657 O O . ASN A 1 202 ? 14.309 -1.838 11.764 1.00 92.75 202 ASN A O 1
ATOM 1661 N N . ALA A 1 203 ? 13.567 -1.684 13.901 1.00 93.31 203 ALA A N 1
ATOM 1662 C CA . ALA A 1 203 ? 12.746 -0.496 13.710 1.00 93.31 203 ALA A CA 1
ATOM 1663 C C . ALA A 1 203 ? 13.561 0.636 13.058 1.00 93.31 203 ALA A C 1
ATOM 1665 O O . ALA A 1 203 ? 14.549 1.123 13.613 1.00 93.31 203 ALA A O 1
ATOM 1666 N N . ILE A 1 204 ? 13.149 1.031 11.856 1.00 95.94 204 ILE A N 1
ATOM 1667 C CA . ILE A 1 204 ? 13.714 2.137 11.071 1.00 95.94 204 ILE A CA 1
ATOM 1668 C C . ILE A 1 204 ? 12.687 3.247 10.830 1.00 95.94 204 ILE A C 1
ATOM 1670 O O . ILE A 1 204 ? 13.056 4.336 10.389 1.00 95.94 204 ILE A O 1
ATOM 1674 N N . PHE A 1 205 ? 11.408 2.977 11.089 1.00 97.44 205 PHE A N 1
ATOM 1675 C CA . PHE A 1 205 ? 10.301 3.902 10.901 1.00 97.44 205 PHE A CA 1
ATOM 1676 C C . PHE A 1 205 ? 9.641 4.288 12.226 1.00 97.44 205 PHE A C 1
ATOM 1678 O O . PHE A 1 205 ? 9.745 3.594 13.234 1.00 97.44 205 PHE A O 1
ATOM 1685 N N . SER A 1 206 ? 8.942 5.426 12.216 1.00 97.69 206 SER A N 1
ATOM 1686 C CA . SER A 1 206 ? 7.950 5.727 13.247 1.00 97.69 206 SER A CA 1
ATOM 1687 C C . SER A 1 206 ? 6.757 4.781 13.107 1.00 97.69 206 SER A C 1
ATOM 1689 O O . SER A 1 206 ? 6.455 4.349 11.996 1.00 97.69 206 SER A O 1
ATOM 1691 N N . GLU A 1 207 ? 6.013 4.538 14.189 1.00 97.56 207 GLU A N 1
ATOM 1692 C CA . GLU A 1 207 ? 4.828 3.659 14.168 1.00 97.56 207 GLU A CA 1
ATOM 1693 C C . GLU A 1 207 ? 3.823 4.047 13.069 1.00 97.56 207 GLU A C 1
ATOM 1695 O O . GLU A 1 207 ? 3.310 3.197 12.340 1.00 97.56 207 GLU A O 1
ATOM 1700 N N . ALA A 1 208 ? 3.614 5.353 12.879 1.00 98.19 208 ALA A N 1
ATOM 1701 C CA . ALA A 1 208 ? 2.806 5.904 11.799 1.00 98.19 208 ALA A CA 1
ATOM 1702 C C . ALA A 1 208 ? 3.295 5.479 10.405 1.00 98.19 208 ALA A C 1
ATOM 1704 O O . ALA A 1 208 ? 2.504 5.073 9.548 1.00 98.19 208 ALA A O 1
ATOM 1705 N N . ARG A 1 209 ? 4.606 5.562 10.154 1.00 98.38 209 ARG A N 1
ATOM 1706 C CA . ARG A 1 209 ? 5.188 5.181 8.865 1.00 98.38 209 ARG A CA 1
ATOM 1707 C C . ARG A 1 209 ? 5.244 3.661 8.697 1.00 98.38 209 ARG A C 1
ATOM 1709 O O . ARG A 1 209 ? 5.019 3.198 7.579 1.00 98.38 209 ARG A O 1
ATOM 1716 N N . THR A 1 210 ? 5.462 2.899 9.769 1.00 98.50 210 THR A N 1
ATOM 1717 C CA . THR A 1 210 ? 5.351 1.431 9.786 1.00 98.50 210 THR A CA 1
ATOM 1718 C C . THR A 1 210 ? 3.954 0.994 9.347 1.00 98.50 210 THR A C 1
ATOM 1720 O O . THR A 1 210 ? 3.825 0.249 8.372 1.00 98.50 210 THR A O 1
ATOM 1723 N N . ALA A 1 211 ? 2.900 1.537 9.966 1.00 98.38 211 ALA A N 1
ATOM 1724 C CA . ALA A 1 211 ? 1.513 1.242 9.604 1.00 98.38 211 ALA A CA 1
ATOM 1725 C C . ALA A 1 211 ? 1.174 1.656 8.161 1.00 98.38 211 ALA A C 1
ATOM 1727 O O . ALA A 1 211 ? 0.514 0.905 7.436 1.00 98.38 211 ALA A O 1
ATOM 1728 N N . ALA A 1 212 ? 1.644 2.827 7.714 1.00 98.62 212 ALA A N 1
ATOM 1729 C CA . ALA A 1 212 ? 1.410 3.304 6.350 1.00 98.62 212 ALA A CA 1
ATOM 1730 C C . ALA A 1 212 ? 2.110 2.425 5.300 1.00 98.62 212 ALA A C 1
ATOM 1732 O O . ALA A 1 212 ? 1.486 2.053 4.302 1.00 98.62 212 ALA A O 1
ATOM 1733 N N . ASN A 1 213 ? 3.368 2.039 5.549 1.00 98.69 213 ASN A N 1
ATOM 1734 C CA . ASN A 1 213 ? 4.113 1.133 4.676 1.00 98.69 213 ASN A CA 1
ATOM 1735 C C . ASN A 1 213 ? 3.440 -0.241 4.598 1.00 98.69 213 ASN A C 1
ATOM 1737 O O . ASN A 1 213 ? 3.214 -0.775 3.511 1.00 98.69 213 ASN A O 1
ATOM 1741 N N . TRP A 1 214 ? 3.068 -0.795 5.755 1.00 98.06 214 TRP A N 1
ATOM 1742 C CA . TRP A 1 214 ? 2.368 -2.069 5.825 1.00 98.06 214 TRP A CA 1
ATOM 1743 C C . TRP A 1 214 ? 1.055 -2.027 5.038 1.00 98.06 214 TRP A C 1
ATOM 1745 O O . TRP A 1 214 ? 0.806 -2.909 4.215 1.00 98.06 214 TRP A O 1
ATOM 1755 N N . TYR A 1 215 ? 0.246 -0.975 5.199 1.00 98.00 215 TYR A N 1
ATOM 1756 C CA . TYR A 1 215 ? -1.010 -0.838 4.461 1.00 98.00 215 TYR A CA 1
ATOM 1757 C C . TYR A 1 215 ? -0.789 -0.708 2.947 1.00 98.00 215 TYR A C 1
ATOM 1759 O O . TYR A 1 215 ? -1.491 -1.366 2.174 1.00 98.00 215 TYR A O 1
ATOM 1767 N N . PHE A 1 216 ? 0.222 0.055 2.511 1.00 98.44 216 PHE A N 1
ATOM 1768 C CA . PHE A 1 216 ? 0.618 0.132 1.100 1.00 98.44 216 PHE A CA 1
ATOM 1769 C C . PHE A 1 216 ? 0.980 -1.255 0.546 1.00 98.44 216 PHE A C 1
ATOM 1771 O O . PHE A 1 216 ? 0.389 -1.712 -0.437 1.00 98.44 216 PHE A O 1
ATOM 1778 N N . VAL A 1 217 ? 1.883 -1.985 1.208 1.00 98.19 217 VAL A N 1
ATOM 1779 C CA . VAL A 1 217 ? 2.280 -3.337 0.782 1.00 98.19 217 VAL A CA 1
ATOM 1780 C C . VAL A 1 217 ? 1.070 -4.280 0.756 1.00 98.19 217 VAL A C 1
ATOM 1782 O O . VAL A 1 217 ? 0.882 -5.027 -0.205 1.00 98.19 217 VAL A O 1
ATOM 1785 N N . ARG A 1 218 ? 0.193 -4.232 1.760 1.00 95.75 218 ARG A N 1
ATOM 1786 C CA . ARG A 1 218 ? -1.006 -5.083 1.834 1.00 95.75 218 ARG A CA 1
ATOM 1787 C C . ARG A 1 218 ? -2.041 -4.782 0.753 1.00 95.75 218 ARG A C 1
ATOM 1789 O O . ARG A 1 218 ? -2.671 -5.711 0.240 1.00 95.75 218 ARG A O 1
ATOM 1796 N N . GLU A 1 219 ? -2.214 -3.517 0.386 1.00 96.06 219 GLU A N 1
ATOM 1797 C CA . GLU A 1 219 ? -3.134 -3.130 -0.684 1.00 96.06 219 GLU A CA 1
ATOM 1798 C C . GLU A 1 219 ? -2.605 -3.577 -2.055 1.00 96.06 219 GLU A C 1
ATOM 1800 O O . GLU A 1 219 ? -3.388 -3.984 -2.919 1.00 96.06 219 GLU A O 1
ATOM 1805 N N . PHE A 1 220 ? -1.285 -3.570 -2.256 1.00 97.31 220 PHE A N 1
ATOM 1806 C CA . PHE A 1 220 ? -0.670 -3.859 -3.553 1.00 97.31 220 PHE A CA 1
ATOM 1807 C C . PHE A 1 220 ? -0.169 -5.296 -3.751 1.00 97.31 220 PHE A C 1
ATOM 1809 O O . PHE A 1 220 ? 0.202 -5.668 -4.870 1.00 97.31 220 PHE A O 1
ATOM 1816 N N . CYS A 1 221 ? -0.210 -6.134 -2.716 1.00 96.44 221 CYS A N 1
ATOM 1817 C CA . CYS A 1 221 ? 0.188 -7.531 -2.823 1.00 96.44 221 CYS A CA 1
ATOM 1818 C C . CYS A 1 221 ? -0.873 -8.397 -3.531 1.00 96.44 221 CYS A C 1
ATOM 1820 O O . CYS A 1 221 ? -2.087 -8.147 -3.484 1.00 96.44 221 CYS A O 1
ATOM 1822 N N . TYR A 1 222 ? -0.411 -9.452 -4.205 1.00 95.50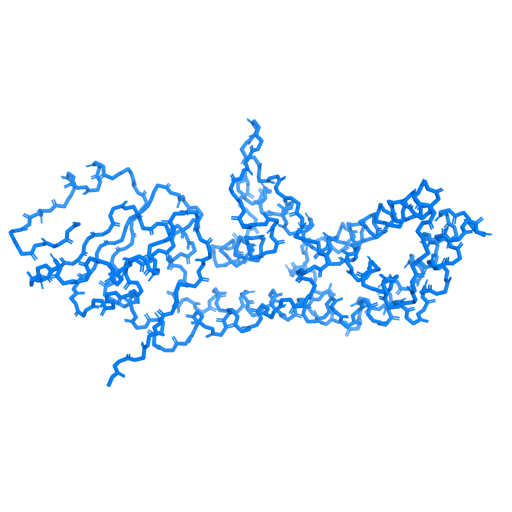 222 TYR A N 1
ATOM 1823 C CA . TYR A 1 222 ? -1.278 -10.379 -4.928 1.00 95.50 222 TYR A CA 1
ATOM 1824 C C . TYR A 1 222 ? -2.365 -10.977 -4.024 1.00 95.50 222 TYR A C 1
ATOM 1826 O O . TYR A 1 222 ? -2.092 -11.533 -2.958 1.00 95.50 222 TYR A O 1
ATOM 1834 N N . ALA A 1 223 ? -3.613 -10.824 -4.474 1.00 89.56 223 ALA A N 1
ATOM 1835 C CA . ALA A 1 223 ? -4.852 -11.257 -3.831 1.00 89.56 223 ALA A CA 1
ATOM 1836 C C . ALA A 1 223 ? -5.063 -10.802 -2.367 1.00 89.56 223 ALA A C 1
ATOM 1838 O O . ALA A 1 223 ? -6.023 -11.249 -1.733 1.00 89.56 223 ALA A O 1
ATOM 1839 N N . SER A 1 224 ? -4.258 -9.857 -1.861 1.00 84.44 224 SER A N 1
ATOM 1840 C CA . SER A 1 224 ? -4.233 -9.430 -0.449 1.00 84.44 224 SER A CA 1
ATOM 1841 C C . SER A 1 224 ? -3.892 -10.563 0.530 1.00 84.44 224 SER A C 1
ATOM 1843 O O . SER A 1 224 ? -4.366 -10.561 1.668 1.00 84.44 224 SER A O 1
ATOM 1845 N N . MET A 1 225 ? -3.097 -11.540 0.077 1.00 88.50 225 MET A N 1
ATOM 1846 C CA . MET A 1 225 ? -2.743 -12.736 0.848 1.00 88.50 225 MET A CA 1
ATOM 1847 C C . MET A 1 225 ? -1.859 -12.429 2.060 1.00 88.50 225 MET A C 1
ATOM 1849 O O . MET A 1 225 ? -1.118 -11.446 2.090 1.00 88.50 225 MET A O 1
ATOM 1853 N N . PHE A 1 226 ? -1.892 -13.359 3.013 1.00 87.12 226 PHE A N 1
ATOM 1854 C CA . PHE A 1 226 ? -0.978 -13.440 4.144 1.00 87.12 226 PHE A CA 1
ATOM 1855 C C . PHE A 1 226 ? -0.046 -14.629 3.969 1.00 87.12 226 PHE A C 1
ATOM 1857 O O . PHE A 1 226 ? -0.482 -15.775 4.059 1.00 87.12 226 PHE A O 1
ATOM 1864 N N . ARG A 1 227 ? 1.231 -14.362 3.687 1.00 92.19 227 ARG A N 1
ATOM 1865 C CA . ARG A 1 227 ? 2.253 -15.407 3.618 1.00 92.19 227 ARG A CA 1
ATOM 1866 C C . ARG A 1 227 ? 3.610 -14.843 3.995 1.00 92.19 227 ARG A C 1
ATOM 1868 O O . ARG A 1 227 ? 4.032 -13.805 3.479 1.00 92.19 227 ARG A O 1
ATOM 1875 N N . PHE A 1 228 ? 4.284 -15.601 4.841 1.00 93.31 228 PHE A N 1
ATOM 1876 C CA . PHE A 1 228 ? 5.616 -15.315 5.336 1.00 93.31 228 PHE A CA 1
ATOM 1877 C C . PHE A 1 228 ? 6.529 -16.497 5.005 1.00 93.31 228 PHE A C 1
ATOM 1879 O O . PHE A 1 228 ? 6.056 -17.621 4.811 1.00 93.31 228 PHE A O 1
ATOM 1886 N N . ASN A 1 229 ? 7.826 -16.245 4.854 1.00 94.50 229 ASN A N 1
ATOM 1887 C CA . ASN A 1 229 ? 8.813 -17.314 4.715 1.00 94.50 229 ASN A CA 1
ATOM 1888 C C . ASN A 1 229 ? 9.232 -17.859 6.097 1.00 94.50 229 ASN A C 1
ATOM 1890 O O . ASN A 1 229 ? 8.774 -17.382 7.131 1.00 94.50 229 ASN A O 1
ATOM 1894 N N . ALA A 1 230 ? 10.135 -18.843 6.120 1.00 94.50 230 ALA A N 1
ATOM 1895 C CA . ALA A 1 230 ? 10.638 -19.438 7.363 1.00 94.50 230 ALA A CA 1
ATOM 1896 C C . ALA A 1 230 ? 11.395 -18.453 8.282 1.00 94.50 230 ALA A C 1
ATOM 1898 O O . ALA A 1 230 ? 11.608 -18.760 9.448 1.00 94.50 230 ALA A O 1
ATOM 1899 N N . LYS A 1 231 ? 11.794 -17.279 7.772 1.00 92.94 231 LYS A N 1
ATOM 1900 C CA . LYS A 1 231 ? 12.413 -16.193 8.547 1.00 92.94 231 LYS A CA 1
ATOM 1901 C C . LYS A 1 231 ? 11.388 -15.179 9.074 1.00 92.94 231 LYS A C 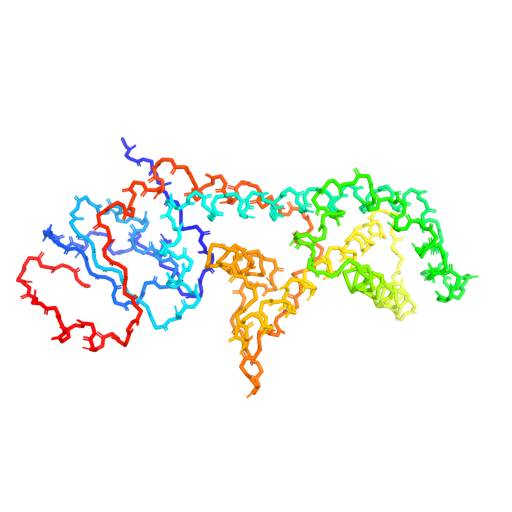1
ATOM 1903 O O . LYS A 1 231 ? 11.784 -14.170 9.639 1.00 92.94 231 LYS A O 1
ATOM 1908 N N . GLY A 1 232 ? 10.092 -15.406 8.850 1.00 91.69 232 GLY A N 1
ATOM 1909 C CA . GLY A 1 232 ? 9.029 -14.468 9.219 1.00 91.69 232 GLY A CA 1
ATOM 1910 C C . GLY A 1 232 ? 8.864 -13.288 8.257 1.00 91.69 232 GLY A C 1
ATOM 1911 O O . GLY A 1 232 ? 8.086 -12.386 8.536 1.00 91.69 232 GLY A O 1
ATOM 1912 N N . GLU A 1 233 ? 9.544 -13.277 7.107 1.00 95.31 233 GLU A N 1
ATOM 1913 C CA . GLU A 1 233 ? 9.482 -12.157 6.161 1.00 95.31 233 GLU A CA 1
ATOM 1914 C C . GLU A 1 233 ? 8.291 -12.295 5.208 1.00 95.31 233 GLU A C 1
ATOM 1916 O O . GLU A 1 233 ? 8.057 -13.359 4.620 1.00 95.31 233 GLU A O 1
ATOM 1921 N N . PHE A 1 234 ? 7.578 -11.194 4.974 1.00 96.62 234 PHE A N 1
ATOM 1922 C CA . PHE A 1 234 ? 6.473 -11.151 4.026 1.00 96.62 234 PHE A CA 1
ATOM 1923 C C . PHE A 1 234 ? 6.980 -11.337 2.590 1.00 96.62 234 PHE A C 1
ATOM 1925 O O . PHE A 1 234 ? 7.869 -10.617 2.121 1.00 96.62 234 PHE A O 1
ATOM 1932 N N . ASN A 1 235 ? 6.399 -12.298 1.862 1.00 96.44 235 ASN A N 1
ATOM 1933 C CA . ASN A 1 235 ? 6.941 -12.765 0.579 1.00 96.44 235 ASN A CA 1
ATOM 1934 C C . ASN A 1 235 ? 5.911 -12.822 -0.567 1.00 96.44 235 ASN A C 1
ATOM 1936 O O . ASN A 1 235 ? 6.090 -13.567 -1.538 1.00 96.44 235 ASN A O 1
ATOM 1940 N N . ILE A 1 236 ? 4.824 -12.051 -0.484 1.00 97.44 236 ILE A N 1
ATOM 1941 C CA . ILE A 1 236 ? 3.824 -11.968 -1.560 1.00 97.44 236 ILE A CA 1
ATOM 1942 C C . ILE A 1 236 ? 4.297 -10.994 -2.648 1.00 97.44 236 ILE A C 1
ATOM 1944 O O . ILE A 1 236 ? 4.798 -9.916 -2.313 1.00 97.44 236 ILE A O 1
ATOM 1948 N N . PRO A 1 237 ? 4.202 -11.344 -3.944 1.00 97.25 237 PRO A N 1
ATOM 1949 C CA . PRO A 1 237 ? 4.582 -10.448 -5.036 1.00 97.25 237 PRO A CA 1
ATOM 1950 C C . PRO A 1 237 ? 3.557 -9.325 -5.246 1.00 97.25 237 PRO A C 1
ATOM 1952 O O . PRO A 1 237 ? 2.447 -9.369 -4.712 1.00 97.25 237 PRO A O 1
ATOM 1955 N N . TYR A 1 238 ? 3.926 -8.343 -6.069 1.00 98.25 238 TYR A N 1
ATOM 1956 C CA . TYR A 1 238 ? 3.003 -7.325 -6.562 1.00 98.25 238 TYR A CA 1
ATOM 1957 C C . TYR A 1 238 ? 1.822 -7.975 -7.301 1.00 98.25 238 TYR A C 1
ATOM 1959 O O . TYR A 1 238 ? 1.989 -8.990 -7.983 1.00 98.25 238 TYR A O 1
ATOM 1967 N N . GLY A 1 239 ? 0.628 -7.390 -7.185 1.00 96.88 239 GLY A N 1
ATOM 1968 C CA . GLY A 1 239 ? -0.602 -7.935 -7.769 1.00 96.88 239 GLY A CA 1
ATOM 1969 C C . GLY A 1 239 ? -0.660 -7.960 -9.303 1.00 96.88 239 GLY A C 1
ATOM 1970 O O . GLY A 1 239 ? -1.533 -8.619 -9.866 1.00 96.88 239 GLY A O 1
ATOM 1971 N N . GLY A 1 240 ? 0.282 -7.303 -9.987 1.00 96.25 240 GLY A N 1
ATOM 1972 C CA . GLY A 1 240 ? 0.401 -7.299 -11.448 1.00 96.25 240 GLY A CA 1
ATOM 1973 C C . GLY A 1 240 ? -0.434 -6.208 -12.123 1.00 96.25 240 GLY A C 1
ATOM 1974 O O . GLY A 1 240 ? -0.878 -5.272 -11.472 1.00 96.25 240 GLY A O 1
ATOM 1975 N N . ILE A 1 241 ? -0.665 -6.336 -13.436 1.00 96.81 241 ILE A N 1
ATOM 1976 C CA . ILE A 1 241 ? -1.279 -5.282 -14.275 1.00 96.81 241 ILE A CA 1
ATOM 1977 C C . ILE A 1 241 ? -2.611 -4.774 -13.711 1.00 96.81 241 ILE A C 1
ATOM 1979 O O . ILE A 1 241 ? -2.856 -3.572 -13.689 1.00 96.81 241 ILE A O 1
ATOM 1983 N N . ALA A 1 242 ? -3.463 -5.671 -13.203 1.00 96.50 242 ALA A N 1
ATOM 1984 C CA . ALA A 1 242 ? -4.766 -5.295 -12.647 1.00 96.50 242 ALA A CA 1
ATOM 1985 C C . ALA A 1 242 ? -4.662 -4.320 -11.456 1.00 96.50 242 ALA A C 1
ATOM 1987 O O . ALA A 1 242 ? -5.634 -3.647 -11.119 1.00 96.50 242 ALA A O 1
ATOM 1988 N N . TYR A 1 243 ? -3.493 -4.236 -10.818 1.00 97.00 243 TYR A N 1
ATOM 1989 C CA . TYR A 1 243 ? -3.240 -3.375 -9.670 1.00 97.00 243 TYR A CA 1
ATOM 1990 C C . TYR A 1 243 ? -2.668 -2.011 -10.064 1.00 97.00 243 TYR A C 1
ATOM 1992 O O . TYR A 1 243 ? -2.714 -1.097 -9.240 1.00 97.00 243 TYR A O 1
ATOM 2000 N N . ASN A 1 244 ? -2.194 -1.834 -11.304 1.00 97.69 244 ASN A N 1
ATOM 2001 C CA . ASN A 1 244 ? -1.639 -0.564 -11.778 1.00 97.69 244 ASN A CA 1
ATOM 2002 C C . ASN A 1 244 ? -2.645 0.581 -11.598 1.00 97.69 244 ASN A C 1
ATOM 2004 O O . ASN A 1 244 ? -2.280 1.672 -11.172 1.00 97.69 244 ASN A O 1
ATOM 2008 N N . LYS A 1 245 ? -3.931 0.302 -11.844 1.00 95.56 245 LYS A N 1
ATOM 2009 C CA . LYS A 1 245 ? -5.024 1.287 -11.829 1.00 95.56 245 LYS A CA 1
ATOM 2010 C C . LYS A 1 245 ? -5.683 1.476 -10.458 1.00 95.56 245 LYS A C 1
ATOM 2012 O O . LYS A 1 245 ? -6.700 2.161 -10.364 1.00 95.56 245 LYS A O 1
ATOM 2017 N N . LYS A 1 246 ? -5.165 0.858 -9.390 1.00 95.94 246 LYS A N 1
ATOM 2018 C CA . LYS A 1 246 ? -5.729 1.059 -8.048 1.00 95.94 246 LYS A CA 1
ATOM 2019 C C . LYS A 1 246 ? -5.560 2.510 -7.608 1.00 95.94 246 LYS A C 1
ATOM 2021 O O . LYS A 1 246 ? -4.468 3.066 -7.691 1.00 95.94 246 LYS A O 1
ATOM 2026 N N . ASN A 1 247 ? -6.638 3.080 -7.078 1.00 97.12 247 ASN A N 1
ATOM 2027 C CA . ASN A 1 247 ? -6.638 4.408 -6.484 1.00 97.12 247 ASN A CA 1
ATOM 2028 C C . ASN A 1 247 ? -6.320 4.303 -4.984 1.00 97.12 247 ASN A C 1
ATOM 2030 O O . ASN A 1 247 ? -7.212 4.095 -4.159 1.00 97.12 247 ASN A O 1
ATOM 2034 N N . PHE A 1 248 ? -5.035 4.403 -4.636 1.00 97.94 248 PHE A N 1
ATOM 2035 C CA . PHE A 1 248 ? -4.604 4.342 -3.238 1.00 97.94 248 PHE A CA 1
ATOM 2036 C C . PHE A 1 248 ? -4.988 5.603 -2.454 1.00 97.94 248 PHE A C 1
ATOM 2038 O O . PHE A 1 248 ? -5.273 5.511 -1.261 1.00 97.94 248 PHE A O 1
ATOM 2045 N N . ARG A 1 249 ? -5.106 6.761 -3.120 1.00 98.31 249 ARG A N 1
ATOM 2046 C CA . ARG A 1 249 ? -5.600 7.989 -2.488 1.00 98.31 249 ARG A CA 1
ATOM 2047 C C . ARG A 1 249 ? -7.003 7.810 -1.933 1.00 98.31 249 ARG A C 1
ATOM 2049 O O . ARG A 1 249 ? -7.213 8.048 -0.755 1.00 98.31 249 ARG A O 1
ATOM 2056 N N . GLN A 1 250 ? -7.919 7.277 -2.736 1.00 97.19 250 GLN A N 1
ATOM 2057 C CA . GLN A 1 250 ? -9.294 7.015 -2.313 1.00 97.19 250 GLN A CA 1
ATOM 2058 C C . GLN A 1 250 ? -9.357 6.079 -1.094 1.00 97.19 250 GLN A C 1
ATOM 2060 O O . GLN A 1 250 ? -10.243 6.212 -0.251 1.00 97.19 250 GLN A O 1
ATOM 2065 N N . LYS A 1 251 ? -8.426 5.122 -0.989 1.00 96.00 251 LYS A N 1
ATOM 2066 C CA . LYS A 1 251 ? -8.304 4.250 0.187 1.00 96.00 251 LYS A CA 1
ATOM 2067 C C . LYS A 1 251 ? -7.859 5.025 1.424 1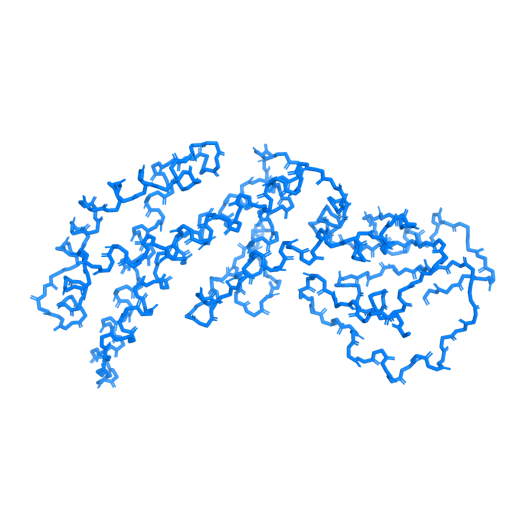.00 96.00 251 LYS A C 1
ATOM 2069 O O . LYS A 1 251 ? -8.468 4.857 2.476 1.00 96.00 251 LYS A O 1
ATOM 2074 N N . ALA A 1 252 ? -6.855 5.888 1.284 1.00 97.31 252 ALA A N 1
ATOM 2075 C CA . ALA A 1 252 ? -6.419 6.780 2.353 1.00 97.31 252 ALA A CA 1
ATOM 2076 C C . ALA A 1 252 ? -7.541 7.743 2.782 1.00 97.31 252 ALA A C 1
ATOM 2078 O O . ALA A 1 252 ? -7.829 7.857 3.969 1.00 97.31 252 ALA A O 1
ATOM 2079 N N . ASP A 1 253 ? -8.238 8.360 1.826 1.00 97.12 253 ASP A N 1
ATOM 2080 C CA . ASP A 1 253 ? -9.344 9.285 2.092 1.00 97.12 253 ASP A CA 1
ATOM 2081 C C . ASP A 1 253 ? -10.487 8.596 2.850 1.00 97.12 253 ASP A C 1
ATOM 2083 O O . ASP A 1 253 ? -11.067 9.185 3.758 1.00 97.12 253 ASP A O 1
ATOM 2087 N N . LEU A 1 254 ? -10.784 7.329 2.532 1.00 95.69 254 LEU A N 1
ATOM 2088 C CA . LEU A 1 254 ? -11.786 6.547 3.261 1.00 95.69 254 LEU A CA 1
ATOM 2089 C C . LEU A 1 254 ? -11.399 6.329 4.731 1.00 95.69 254 LEU A C 1
ATOM 2091 O O . LEU A 1 254 ? -12.282 6.344 5.585 1.00 95.69 254 LEU A O 1
ATOM 2095 N N . ILE A 1 255 ? -10.113 6.124 5.032 1.00 96.88 255 ILE A N 1
ATOM 2096 C CA . ILE A 1 255 ? -9.623 5.932 6.407 1.00 96.88 255 ILE A CA 1
ATOM 2097 C C . ILE A 1 255 ? -9.799 7.212 7.232 1.00 96.88 255 ILE A C 1
ATOM 2099 O O . ILE A 1 255 ? -10.225 7.143 8.382 1.00 96.88 255 ILE A O 1
ATOM 2103 N N . PHE A 1 256 ? -9.522 8.372 6.633 1.00 95.81 256 PHE A N 1
ATOM 2104 C CA . PHE A 1 256 ? -9.623 9.678 7.297 1.00 95.81 256 PHE A CA 1
ATOM 2105 C C . PHE A 1 256 ? -10.979 10.366 7.116 1.00 95.81 256 PHE A C 1
ATOM 2107 O O . PHE A 1 256 ? -11.140 11.523 7.501 1.00 95.81 256 PHE A O 1
ATOM 2114 N N . ALA A 1 257 ? -11.962 9.681 6.531 1.00 95.88 257 ALA A N 1
ATOM 2115 C CA . ALA A 1 257 ? -13.320 10.191 6.471 1.00 95.88 257 ALA A CA 1
ATOM 2116 C C . ALA A 1 257 ? -13.889 10.279 7.901 1.00 95.88 257 ALA A C 1
ATOM 2118 O O . ALA A 1 257 ? -13.784 9.292 8.637 1.00 95.88 257 ALA A O 1
ATOM 2119 N N . PRO A 1 258 ? -14.559 11.385 8.289 1.00 95.06 258 PRO A N 1
ATOM 2120 C CA . PRO A 1 258 ? -15.094 11.549 9.644 1.00 95.06 258 PRO A CA 1
ATOM 2121 C C . PRO A 1 258 ? -15.991 10.390 10.088 1.00 95.06 258 PRO A C 1
ATOM 2123 O O . PRO A 1 258 ? -15.904 9.932 11.219 1.00 95.06 258 PRO A O 1
ATOM 2126 N N . ALA A 1 259 ? -16.800 9.853 9.169 1.00 94.25 259 ALA A N 1
ATOM 2127 C CA . ALA A 1 259 ? -17.655 8.703 9.442 1.00 94.25 259 ALA A CA 1
ATOM 2128 C C . ALA A 1 259 ? -16.850 7.443 9.814 1.00 94.25 259 ALA A C 1
ATOM 2130 O O . ALA A 1 259 ? -17.244 6.716 10.718 1.00 94.25 259 ALA A O 1
ATOM 2131 N N . THR A 1 260 ? -15.720 7.196 9.143 1.00 95.38 260 THR A N 1
ATOM 2132 C CA . THR A 1 260 ? -14.839 6.059 9.441 1.00 95.38 260 THR A CA 1
ATOM 2133 C C . THR A 1 260 ? -14.122 6.259 10.767 1.00 95.38 260 THR A C 1
ATOM 2135 O O . THR A 1 260 ? -14.129 5.349 11.586 1.00 95.38 260 THR A O 1
ATOM 2138 N N . GLN A 1 261 ? -13.528 7.435 10.992 1.00 95.06 261 GLN A N 1
ATOM 2139 C CA . GLN A 1 261 ? -12.804 7.728 12.233 1.00 95.06 261 GLN A CA 1
ATOM 2140 C C . GLN A 1 261 ? -13.735 7.675 13.449 1.00 95.06 261 GLN A C 1
ATOM 2142 O O . GLN A 1 261 ? -13.389 7.050 14.448 1.00 95.06 261 GLN A O 1
ATOM 2147 N N . GLY A 1 262 ? -14.952 8.210 13.313 1.00 95.06 262 GLY A N 1
ATOM 2148 C CA . GLY A 1 262 ? -15.973 8.196 14.358 1.00 95.06 262 GLY A CA 1
ATOM 2149 C C . GLY A 1 262 ? -16.403 6.797 14.810 1.00 95.06 262 GLY A C 1
ATOM 2150 O O . GLY A 1 262 ? -16.898 6.646 15.922 1.00 95.06 262 GLY A O 1
ATOM 2151 N N . LEU A 1 263 ? -16.193 5.748 14.000 1.00 95.12 263 LEU A N 1
ATOM 2152 C CA . LEU A 1 263 ? -16.428 4.372 14.456 1.00 95.12 263 LEU A CA 1
ATOM 2153 C C . LEU A 1 263 ? -15.428 3.938 15.534 1.00 95.12 263 LEU A C 1
ATOM 2155 O O . LEU A 1 263 ? -15.777 3.135 16.395 1.00 95.12 263 LEU A O 1
ATOM 2159 N N . PHE A 1 264 ? -14.196 4.445 15.481 1.00 95.81 264 PHE A N 1
ATOM 2160 C CA . PHE A 1 264 ? -13.106 4.027 16.364 1.00 95.81 264 PHE A CA 1
ATOM 2161 C C . PHE A 1 264 ? -12.976 4.895 17.623 1.00 95.81 264 PHE A C 1
ATOM 2163 O O . PHE A 1 264 ? -12.246 4.511 18.528 1.00 95.81 264 PHE A O 1
ATOM 2170 N N . GLU A 1 265 ? -13.703 6.014 17.733 1.00 92.06 265 GLU A N 1
ATOM 2171 C CA . GLU A 1 265 ? -13.629 6.929 18.890 1.00 92.06 265 GLU A CA 1
ATOM 2172 C C . GLU A 1 265 ? -13.952 6.247 20.230 1.00 92.06 265 GLU A C 1
ATOM 2174 O O . GLU A 1 265 ? -13.371 6.595 21.254 1.00 92.06 265 GLU A O 1
ATOM 2179 N N . ASN A 1 266 ? -14.844 5.250 20.222 1.00 90.00 266 ASN A N 1
ATOM 2180 C CA . ASN A 1 266 ? -15.247 4.497 21.416 1.00 90.00 266 ASN A CA 1
ATOM 2181 C C . ASN A 1 266 ? -14.587 3.110 21.512 1.00 90.00 266 ASN A C 1
ATOM 2183 O O . ASN A 1 266 ? -15.061 2.264 22.276 1.00 90.00 266 ASN A O 1
ATOM 2187 N N . ALA A 1 267 ? -13.554 2.845 20.705 1.00 96.56 267 ALA A N 1
ATOM 2188 C CA . ALA A 1 267 ? -12.916 1.539 20.629 1.00 96.56 267 ALA A CA 1
ATOM 2189 C C . ALA A 1 267 ? -11.626 1.468 21.456 1.00 96.56 267 ALA A C 1
ATOM 2191 O O . ALA A 1 267 ? -10.660 2.184 21.201 1.00 96.56 267 ALA A O 1
ATOM 2192 N N . GLU A 1 268 ? -11.580 0.528 22.396 1.00 97.31 268 GLU A N 1
ATOM 2193 C CA . GLU A 1 268 ? -10.347 0.079 23.035 1.00 97.31 268 GLU A CA 1
ATOM 2194 C C . GLU A 1 268 ? -9.707 -1.014 22.168 1.00 97.31 268 GLU A C 1
ATOM 2196 O O . GLU A 1 268 ? -10.357 -2.004 21.830 1.00 97.31 268 GLU A O 1
ATOM 2201 N N . ILE A 1 269 ? -8.449 -0.831 21.756 1.00 98.06 269 ILE A N 1
ATOM 2202 C CA . ILE A 1 269 ? -7.793 -1.708 20.774 1.00 98.06 269 ILE A CA 1
ATOM 2203 C C . ILE A 1 269 ? -6.630 -2.475 21.417 1.00 98.06 269 ILE A C 1
ATOM 2205 O O . ILE A 1 269 ? -5.596 -1.901 21.780 1.00 98.06 269 ILE A O 1
ATOM 2209 N N . HIS A 1 270 ? -6.754 -3.800 21.463 1.00 98.12 270 HIS A N 1
ATOM 2210 C CA . HIS A 1 270 ? -5.792 -4.725 22.062 1.00 98.12 270 HIS A CA 1
ATOM 2211 C C . HIS A 1 270 ? -5.096 -5.602 21.018 1.00 98.12 270 HIS A C 1
ATOM 2213 O O . HIS A 1 270 ? -5.625 -5.876 19.944 1.00 98.12 270 HIS A O 1
ATOM 2219 N N . ASN A 1 271 ? -3.885 -6.055 21.350 1.00 98.00 271 ASN A N 1
ATOM 2220 C CA . ASN A 1 271 ? -3.150 -7.061 20.584 1.00 98.00 271 ASN A CA 1
ATOM 2221 C C . ASN A 1 271 ? -2.757 -8.212 21.509 1.00 98.00 271 ASN A C 1
ATOM 2223 O O . ASN A 1 271 ? -1.650 -8.249 22.045 1.00 98.00 271 ASN A O 1
ATOM 2227 N N . GLN A 1 272 ? -3.698 -9.111 21.757 1.00 97.81 272 GLN A N 1
ATOM 2228 C CA . GLN A 1 272 ? -3.550 -10.213 22.697 1.00 97.81 272 GLN A CA 1
ATOM 2229 C C . GLN A 1 272 ? -4.053 -11.518 22.082 1.00 97.81 272 GLN A C 1
ATOM 2231 O O . GLN A 1 272 ? -4.718 -11.545 21.044 1.00 97.81 272 GLN A O 1
ATOM 2236 N N . ASP A 1 273 ? -3.704 -12.624 22.734 1.00 98.00 273 ASP A N 1
ATOM 2237 C CA . ASP A 1 273 ? -4.483 -13.842 22.553 1.00 98.00 273 ASP A CA 1
ATOM 2238 C C . ASP A 1 273 ? -5.930 -13.606 23.027 1.00 98.00 273 ASP A C 1
ATOM 2240 O O . ASP A 1 273 ? -6.143 -12.868 23.991 1.00 98.00 273 ASP A O 1
ATOM 2244 N N . PHE A 1 274 ? -6.917 -14.189 22.343 1.00 97.81 274 PHE A N 1
ATOM 2245 C CA . PHE A 1 274 ? -8.327 -13.947 22.658 1.00 97.81 274 PHE A CA 1
ATOM 2246 C C . PHE A 1 274 ? -8.696 -14.430 24.070 1.00 97.81 274 PHE A C 1
ATOM 2248 O O . PHE A 1 274 ? -9.498 -13.782 24.737 1.00 97.81 274 PHE A O 1
ATOM 2255 N N . GLU A 1 275 ? -8.097 -15.524 24.552 1.00 97.69 275 GLU A N 1
ATOM 2256 C CA . GLU A 1 275 ? -8.349 -16.050 25.895 1.00 97.69 275 GLU A CA 1
ATOM 2257 C C . GLU A 1 275 ? -7.771 -15.110 26.956 1.00 97.69 275 GLU A C 1
ATOM 2259 O O . GLU A 1 275 ? -8.427 -14.816 27.958 1.00 97.69 275 GLU A O 1
ATOM 2264 N N . ALA A 1 276 ? -6.576 -14.566 26.700 1.00 97.75 276 ALA A N 1
ATOM 2265 C CA . ALA A 1 276 ? -5.959 -13.567 27.568 1.00 97.75 276 ALA A CA 1
ATOM 2266 C C . ALA A 1 276 ? -6.787 -12.273 27.637 1.00 97.75 276 ALA A C 1
ATOM 2268 O O . ALA A 1 276 ? -6.969 -11.735 28.729 1.00 97.75 276 ALA A O 1
ATOM 2269 N N . LEU A 1 277 ? -7.333 -11.811 26.504 1.00 97.81 277 LEU A N 1
ATOM 2270 C CA . LEU A 1 277 ? -8.247 -10.667 26.470 1.00 97.81 277 LEU A CA 1
ATOM 2271 C C . LEU A 1 277 ? -9.492 -10.939 27.320 1.00 97.81 277 LEU A C 1
ATOM 2273 O O . LEU A 1 277 ? -9.802 -10.164 28.222 1.00 97.81 277 LEU A O 1
ATOM 2277 N N . LEU A 1 278 ? -10.198 -12.041 27.042 1.00 97.25 278 LEU A N 1
ATOM 2278 C CA . LEU A 1 278 ? -11.468 -12.360 27.697 1.00 97.25 278 LEU A CA 1
ATOM 2279 C C . LEU A 1 278 ? -11.302 -12.618 29.199 1.00 97.25 278 LEU A C 1
ATOM 2281 O O . LEU A 1 278 ? -12.181 -12.253 29.974 1.00 97.25 278 LEU A O 1
ATOM 2285 N N . SER A 1 279 ? -10.170 -13.186 29.621 1.00 97.06 279 SER A N 1
ATOM 2286 C CA . SER A 1 279 ? -9.846 -13.379 31.042 1.00 97.06 279 SER A CA 1
ATOM 2287 C C . SER A 1 279 ? -9.465 -12.073 31.748 1.00 97.06 279 SER A C 1
ATOM 2289 O O . SER A 1 279 ? -9.597 -11.968 32.966 1.00 97.06 279 SER A O 1
ATOM 2291 N N . GLY A 1 280 ? -8.955 -11.092 30.996 1.00 96.00 280 GLY A N 1
ATOM 2292 C CA . GLY A 1 280 ? -8.483 -9.809 31.516 1.00 96.00 280 GLY A CA 1
ATOM 2293 C C . GLY A 1 280 ? -9.570 -8.742 31.650 1.00 96.00 280 GLY A C 1
ATOM 2294 O O . GLY A 1 280 ? -9.342 -7.728 32.310 1.00 96.00 280 GLY A O 1
ATOM 2295 N N . ILE A 1 281 ? -10.746 -8.955 31.057 1.00 95.88 281 ILE A N 1
ATOM 2296 C CA . ILE A 1 281 ? -11.872 -8.020 31.121 1.00 95.88 281 ILE A CA 1
ATOM 2297 C C . ILE A 1 281 ? -12.987 -8.561 32.014 1.00 95.88 281 ILE A C 1
ATOM 2299 O O . ILE A 1 281 ? -13.296 -9.750 32.026 1.00 95.88 281 ILE A O 1
ATOM 2303 N N . GLN A 1 282 ? -13.656 -7.669 32.744 1.00 96.81 282 GLN A N 1
ATOM 2304 C CA . GLN A 1 282 ? -14.860 -8.041 33.480 1.00 96.81 282 GLN A CA 1
ATOM 2305 C C . GLN A 1 282 ? -16.043 -8.131 32.509 1.00 96.81 282 GLN A C 1
ATOM 2307 O O . GLN A 1 282 ? -16.579 -7.101 32.085 1.00 96.81 282 GLN A O 1
ATOM 2312 N N . LEU A 1 283 ? -16.434 -9.357 32.159 1.00 96.50 283 LEU A N 1
ATOM 2313 C CA . LEU A 1 283 ? -17.614 -9.622 31.337 1.00 96.50 283 LEU A CA 1
ATOM 2314 C C . LEU A 1 283 ? -18.908 -9.314 32.100 1.00 96.50 283 LEU A C 1
ATOM 2316 O O . LEU A 1 283 ? -19.025 -9.561 33.304 1.00 96.50 283 LEU A O 1
ATOM 2320 N N . LYS A 1 284 ? -19.885 -8.769 31.380 1.00 96.81 284 LYS A N 1
ATOM 2321 C CA . LYS A 1 284 ? -21.215 -8.393 31.865 1.00 96.81 284 LYS A CA 1
ATOM 2322 C C . LYS A 1 284 ? -22.272 -9.101 31.028 1.00 96.81 284 LYS A C 1
ATOM 2324 O O . LYS A 1 284 ? -22.059 -9.390 29.857 1.00 96.81 284 LYS A O 1
ATOM 2329 N N . SER A 1 285 ? -23.456 -9.315 31.596 1.00 96.56 285 SER A N 1
ATOM 2330 C CA . SER A 1 285 ? -24.586 -9.898 30.858 1.00 96.56 285 SER A CA 1
ATOM 2331 C C . SER A 1 285 ? -25.089 -9.021 29.703 1.00 96.56 285 SER A C 1
ATOM 2333 O O . SER A 1 285 ? -25.845 -9.509 28.873 1.00 96.56 285 SER A O 1
ATOM 2335 N N . SER A 1 286 ? -24.707 -7.739 29.666 1.00 97.06 286 SER A N 1
ATOM 2336 C CA . SER A 1 286 ? -25.030 -6.797 28.590 1.00 97.06 286 SER A CA 1
ATOM 2337 C C . SER A 1 286 ? -23.970 -6.718 27.479 1.00 97.06 286 SER A C 1
ATOM 2339 O O . SER A 1 286 ? -24.123 -5.911 26.559 1.00 97.06 286 SER A O 1
ATOM 2341 N N . ASP A 1 287 ? -22.915 -7.541 27.535 1.00 97.88 287 ASP A N 1
ATOM 2342 C CA . ASP A 1 287 ? -21.903 -7.621 26.478 1.00 97.8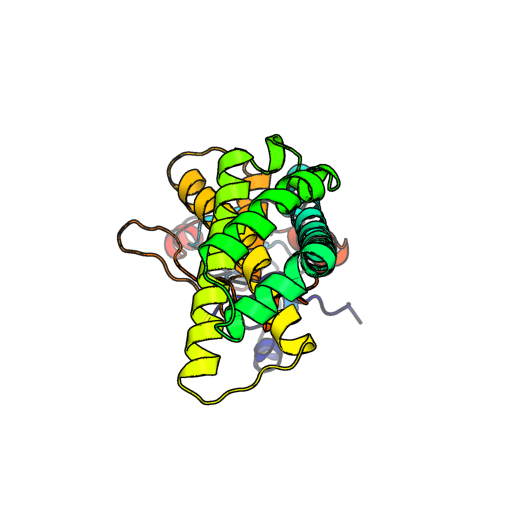8 287 ASP A CA 1
ATOM 2343 C C . ASP A 1 287 ? -22.395 -8.449 25.282 1.00 97.88 287 ASP A C 1
ATOM 2345 O O . ASP A 1 287 ? -22.988 -9.516 25.446 1.00 97.88 287 ASP A O 1
ATOM 2349 N N . PHE A 1 288 ? -22.074 -7.987 24.073 1.00 97.69 288 PHE A N 1
ATOM 2350 C CA . PHE A 1 288 ? -22.148 -8.785 22.852 1.00 97.69 288 PHE A CA 1
ATOM 2351 C C . PHE A 1 288 ? -20.733 -9.103 22.363 1.00 97.69 288 PHE A C 1
ATOM 2353 O O . PHE A 1 288 ? -19.958 -8.182 22.095 1.00 97.69 288 PHE A O 1
ATOM 2360 N N . ILE A 1 289 ? -20.423 -10.401 22.274 1.00 96.00 289 ILE A N 1
ATOM 2361 C CA . ILE A 1 289 ? -19.144 -10.964 21.818 1.00 96.00 289 ILE A CA 1
ATOM 2362 C C . ILE A 1 289 ? -19.369 -11.772 20.541 1.00 96.00 289 ILE A C 1
ATOM 2364 O O . ILE A 1 289 ? -20.327 -12.580 20.544 1.00 96.00 289 ILE A O 1
#

Secondary structure (DSSP, 8-state):
----PPPSS--TT--TTGGGGTGGGPPP-SEEEETT-TT-HHHHHH---S-EEEE-S-HHHHHHHHTTT-HHHHHHHHHHHHHHHHHHHHHHHHHHHHHHHHHHHHTTSS-HHHHHHHHHHHHHHHHTT-TTTT-HHHHS-HHHHHHHHHHHHHHHHHHHHHHHHHS-PPPPHHHHHHHHHHHHHHHHHHHHHHHHHHHHHS--S-HHHHHHHHHHHHHHBGGG---B-TTS-B-PPB--HHHHT--HHHHHHHHTSHHHHHHHTTEEEE-S-HHHHHHHS---TTEE-